Protein AF-A0AAW7YB33-F1 (afdb_monomer)

Secondary structure (DSSP, 8-state):
--------GGGEEEP-TTTS--SS-TT-EEEEE-S-TTS-HHHHGGGEEEEEEEEEEEETTTTEEEEEEEETTTTEEEEEEGGG-BS--TT---EETTEEEEEEETTEEEEEEPTT--HHHHHHHHHHHHHHIIIIITTTSS--EEEEE-SS-EEEEEESSSEEEEETTEEE-HHHHHHHHH-

pLDDT: mean 85.24, std 10.23, range [46.09, 95.81]

Structure (mmCIF, N/CA/C/O backbone):
data_AF-A0AAW7YB33-F1
#
_entry.id   AF-A0AAW7YB33-F1
#
loop_
_atom_site.group_PDB
_atom_site.id
_atom_site.type_symbol
_atom_site.label_atom_id
_atom_site.label_alt_id
_atom_site.label_comp_id
_atom_site.label_asym_id
_atom_site.label_entity_id
_atom_site.label_seq_id
_atom_site.pdbx_PDB_ins_code
_atom_site.Cartn_x
_atom_site.Cartn_y
_atom_site.Cartn_z
_atom_site.occupancy
_at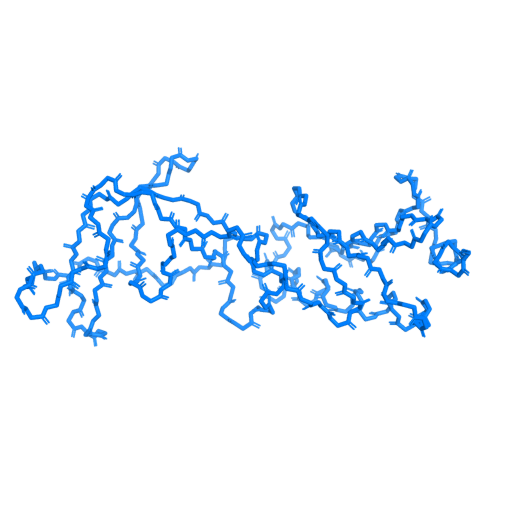om_site.B_iso_or_equiv
_atom_site.auth_seq_id
_atom_site.auth_comp_id
_atom_site.auth_asym_id
_atom_site.auth_atom_id
_atom_site.pdbx_PDB_model_num
ATOM 1 N N . MET A 1 1 ? 0.987 -9.352 5.987 1.00 46.09 1 MET A N 1
ATOM 2 C CA . MET A 1 1 ? 0.603 -9.035 7.375 1.00 46.09 1 MET A CA 1
ATOM 3 C C . MET A 1 1 ? 1.847 -8.776 8.196 1.00 46.09 1 MET A C 1
ATOM 5 O O . MET A 1 1 ? 2.500 -9.718 8.657 1.00 46.09 1 MET A O 1
ATOM 9 N N . ILE A 1 2 ? 2.188 -7.499 8.322 1.00 46.41 2 ILE A N 1
ATOM 10 C CA . ILE A 1 2 ? 3.024 -7.026 9.423 1.00 46.41 2 ILE A CA 1
ATOM 11 C C . ILE A 1 2 ? 2.239 -7.342 10.696 1.00 46.41 2 ILE A C 1
ATOM 13 O O . ILE A 1 2 ? 1.017 -7.203 10.721 1.00 46.41 2 ILE A O 1
ATOM 17 N N . LYS A 1 3 ? 2.900 -7.900 11.713 1.00 48.56 3 LYS A N 1
ATOM 18 C CA . LYS A 1 3 ? 2.232 -8.197 12.982 1.00 48.56 3 LYS A CA 1
ATOM 19 C C . LYS A 1 3 ? 1.858 -6.855 13.616 1.00 48.56 3 LYS A C 1
ATOM 21 O O . LYS A 1 3 ? 2.723 -6.217 14.205 1.00 48.56 3 LYS A O 1
ATOM 26 N N . ARG A 1 4 ? 0.603 -6.424 13.454 1.00 55.75 4 ARG A N 1
ATOM 27 C CA . ARG A 1 4 ? 0.034 -5.338 14.258 1.00 55.75 4 ARG A CA 1
ATOM 28 C C . ARG A 1 4 ? 0.185 -5.712 15.736 1.00 55.75 4 ARG A C 1
ATOM 30 O O . ARG A 1 4 ? 0.073 -6.907 16.048 1.00 55.75 4 ARG A O 1
ATOM 37 N N . PRO A 1 5 ? 0.473 -4.749 16.626 1.00 53.44 5 PRO A N 1
ATOM 38 C CA . PRO A 1 5 ? 0.424 -5.016 18.053 1.00 53.44 5 PRO A CA 1
ATOM 39 C C . PRO A 1 5 ? -0.943 -5.631 18.367 1.00 53.44 5 PRO A C 1
ATOM 41 O O . PRO A 1 5 ? -1.983 -5.124 17.951 1.00 53.44 5 PRO A O 1
ATOM 44 N N . LEU A 1 6 ? -0.925 -6.797 19.010 1.00 58.28 6 LEU A N 1
ATOM 45 C CA . LEU A 1 6 ? -2.138 -7.413 19.523 1.00 58.28 6 LEU A CA 1
ATOM 46 C C . LEU A 1 6 ? -2.627 -6.505 20.646 1.00 58.28 6 LEU A C 1
ATOM 48 O O . LEU A 1 6 ? -2.041 -6.517 21.723 1.00 58.28 6 LEU A O 1
ATOM 52 N N . ILE A 1 7 ? -3.658 -5.707 20.378 1.00 65.44 7 ILE A N 1
ATOM 53 C CA . ILE A 1 7 ? -4.368 -4.983 21.431 1.00 65.44 7 ILE A CA 1
ATOM 54 C C . ILE A 1 7 ? -4.948 -6.051 22.358 1.00 65.44 7 ILE A C 1
ATOM 56 O O . ILE A 1 7 ? -5.738 -6.900 21.932 1.00 65.44 7 ILE A O 1
ATOM 60 N N . ILE A 1 8 ? -4.451 -6.082 23.594 1.00 61.22 8 ILE A N 1
ATOM 61 C CA . ILE A 1 8 ? -4.823 -7.088 24.584 1.00 61.22 8 ILE A CA 1
ATOM 62 C C . ILE A 1 8 ? -6.146 -6.625 25.205 1.00 61.22 8 ILE A C 1
ATOM 64 O O . ILE A 1 8 ? -6.170 -5.569 25.829 1.00 61.22 8 ILE A O 1
ATOM 68 N N . PRO A 1 9 ? -7.238 -7.409 25.118 1.00 61.78 9 PRO A N 1
ATOM 69 C CA . PRO A 1 9 ? -8.562 -6.974 25.577 1.00 61.78 9 PRO A CA 1
ATOM 70 C C . PRO A 1 9 ? -8.656 -6.608 27.065 1.00 61.78 9 PRO A C 1
ATOM 72 O O . PRO A 1 9 ? -9.649 -6.031 27.486 1.00 61.78 9 PRO A O 1
ATOM 75 N N . ARG A 1 10 ? -7.653 -6.973 27.877 1.00 59.00 10 ARG A N 1
ATOM 76 C CA . ARG A 1 10 ? -7.662 -6.797 29.336 1.00 59.00 10 ARG A CA 1
ATOM 77 C C . ARG A 1 10 ? -7.633 -5.333 29.785 1.00 59.00 10 ARG A C 1
ATOM 79 O O . ARG A 1 10 ? -8.073 -5.075 30.897 1.00 59.00 10 ARG A O 1
ATOM 86 N N . ASN A 1 11 ? -7.166 -4.419 28.935 1.00 71.94 11 ASN A N 1
ATOM 87 C CA . ASN A 1 11 ? -7.014 -2.999 29.275 1.00 71.94 11 ASN A CA 1
ATOM 88 C C . ASN A 1 11 ? -8.060 -2.114 28.576 1.00 71.94 11 ASN A C 1
ATOM 90 O O . ASN A 1 11 ? -7.975 -0.890 28.619 1.00 71.94 11 ASN A O 1
ATOM 94 N N . LEU A 1 12 ? -9.055 -2.739 27.934 1.00 80.00 12 LEU A N 1
ATOM 95 C CA . LEU A 1 12 ? -10.155 -2.038 27.288 1.00 80.00 12 LEU A CA 1
ATOM 96 C C . LEU A 1 12 ? -11.267 -1.776 28.300 1.00 80.00 12 LEU A C 1
ATOM 98 O O . LEU A 1 12 ? -11.842 -2.705 28.869 1.00 80.00 12 LEU A O 1
ATOM 102 N N . LEU A 1 13 ? -11.576 -0.501 28.497 1.00 83.62 13 LEU A N 1
ATOM 103 C CA . LEU A 1 13 ? -12.661 -0.037 29.348 1.00 83.62 13 LEU A CA 1
ATOM 104 C C . LEU A 1 13 ? -13.865 0.384 28.492 1.00 83.62 13 LEU A C 1
ATOM 106 O O . LEU A 1 13 ? -13.693 0.773 27.330 1.00 83.62 13 LEU A O 1
ATOM 110 N N . PRO A 1 14 ? -15.089 0.348 29.053 1.00 83.56 14 PRO A N 1
ATOM 111 C CA . PRO A 1 14 ? -16.235 1.001 28.436 1.00 83.56 14 PRO A CA 1
ATOM 112 C C . PRO A 1 14 ? -15.913 2.466 28.128 1.00 83.56 14 PRO A C 1
ATOM 114 O O . PRO A 1 14 ? -15.340 3.172 28.960 1.00 83.56 14 PRO A O 1
ATOM 117 N N . LEU A 1 15 ? -16.280 2.926 26.933 1.00 85.31 15 LEU A N 1
ATOM 118 C CA . LEU A 1 15 ? -16.030 4.301 26.519 1.00 85.31 15 LEU A CA 1
ATOM 119 C C . LEU A 1 15 ? -16.886 5.278 27.340 1.00 85.31 15 LEU A C 1
ATOM 121 O O . LEU A 1 15 ? -18.114 5.189 27.342 1.00 85.31 15 LEU A O 1
ATOM 125 N N . ASN A 1 16 ? -16.246 6.253 27.986 1.00 85.31 16 ASN A N 1
ATOM 126 C CA . ASN A 1 16 ? -16.943 7.417 28.525 1.00 85.31 16 ASN A CA 1
ATOM 127 C C . ASN A 1 16 ? -17.135 8.448 27.403 1.00 85.31 16 ASN A C 1
ATOM 129 O O . ASN A 1 16 ? -16.219 9.209 27.090 1.00 85.31 16 ASN A O 1
ATOM 133 N N . VAL A 1 17 ? -18.326 8.450 26.805 1.00 82.31 17 VAL A N 1
ATOM 134 C CA . VAL A 1 17 ? -18.659 9.261 25.622 1.00 82.31 17 VAL A CA 1
ATOM 135 C C . VAL A 1 17 ? -18.575 10.767 25.897 1.00 82.31 17 VAL A C 1
ATOM 137 O O . VAL A 1 17 ? -18.195 11.519 25.004 1.00 82.31 17 VAL A O 1
ATOM 140 N N . ASP A 1 18 ? -18.861 11.205 27.126 1.00 84.00 18 ASP A N 1
ATOM 141 C CA . ASP A 1 18 ? -18.802 12.625 27.500 1.00 84.00 18 ASP A CA 1
ATOM 142 C C . ASP A 1 18 ? -17.359 13.144 27.561 1.00 84.00 18 ASP A C 1
ATOM 144 O O . ASP A 1 18 ? -17.101 14.325 27.340 1.00 84.00 18 ASP A O 1
ATOM 148 N N . THR A 1 19 ? -16.407 12.256 27.864 1.00 84.19 19 THR A N 1
ATOM 149 C CA . THR A 1 19 ? -14.981 12.603 27.987 1.00 84.19 19 THR A CA 1
ATOM 150 C C . THR A 1 19 ? -14.216 12.355 26.688 1.00 84.19 19 THR A C 1
ATOM 152 O O . THR A 1 19 ? -13.342 13.140 26.324 1.00 84.19 19 THR A O 1
ATOM 155 N N . TYR A 1 20 ? -14.550 11.274 25.980 1.00 85.50 20 TYR A N 1
ATOM 156 C CA . TYR A 1 20 ? -13.878 10.827 24.762 1.00 85.50 20 TYR A CA 1
ATOM 157 C C . TYR A 1 20 ? -14.925 10.513 23.684 1.00 85.50 20 TYR A C 1
ATOM 159 O O . TYR A 1 20 ? -15.252 9.344 23.459 1.00 85.50 20 TYR A O 1
ATOM 167 N N . PRO A 1 21 ? -15.501 11.544 23.040 1.00 87.81 21 PRO A N 1
ATOM 168 C CA . PRO A 1 21 ? -16.522 11.337 22.025 1.00 87.81 21 PRO A CA 1
ATOM 169 C C . PRO A 1 21 ? -15.914 10.610 20.814 1.00 87.81 21 PRO A C 1
ATOM 171 O O . PRO A 1 21 ? -14.926 11.090 20.254 1.00 87.81 21 PRO A O 1
ATOM 174 N N . PRO A 1 22 ? -16.486 9.471 20.385 1.00 90.19 22 PRO A N 1
ATOM 175 C CA . PRO A 1 22 ? -15.936 8.701 19.282 1.00 90.19 22 PRO A CA 1
ATOM 176 C C . PRO A 1 22 ? -16.185 9.411 17.950 1.00 90.19 22 PRO A C 1
ATOM 178 O O . PRO A 1 22 ? -17.291 9.874 17.663 1.00 90.19 22 PRO A O 1
ATOM 181 N N . LYS A 1 23 ? -15.163 9.447 17.096 1.00 93.50 23 LYS A N 1
ATOM 182 C CA . LYS A 1 23 ? -15.240 9.984 15.733 1.00 93.50 23 LYS A CA 1
ATOM 183 C C . LYS A 1 23 ? -16.178 9.194 14.815 1.00 93.50 23 LYS A C 1
ATOM 185 O O . LYS A 1 23 ? -16.747 9.774 13.890 1.00 93.50 23 LYS A O 1
ATOM 190 N N . PHE A 1 24 ? -16.332 7.887 15.028 1.00 92.44 24 PHE A N 1
ATOM 191 C CA . PHE A 1 24 ? -17.126 7.010 14.164 1.00 92.44 24 PHE A CA 1
ATOM 192 C C . PHE A 1 24 ? -18.214 6.276 14.952 1.00 92.44 24 PHE A C 1
ATOM 194 O O . PHE A 1 24 ? -18.002 5.825 16.073 1.00 92.44 24 PHE A O 1
ATOM 201 N N . ALA A 1 25 ? -19.390 6.117 14.345 1.00 91.62 25 ALA A N 1
ATOM 202 C CA . ALA A 1 25 ? -20.506 5.403 14.956 1.00 91.62 25 ALA A CA 1
ATOM 203 C C . ALA A 1 25 ? -20.477 3.902 14.627 1.00 91.62 25 ALA A C 1
ATOM 205 O O . ALA A 1 25 ? -19.894 3.473 13.626 1.00 91.62 25 ALA A O 1
ATOM 206 N N . ASN A 1 26 ? -21.198 3.099 15.413 1.00 91.88 26 ASN A N 1
ATOM 207 C CA . ASN A 1 26 ? -21.405 1.684 15.110 1.00 91.88 26 ASN A CA 1
ATOM 208 C C . ASN A 1 26 ? -22.011 1.487 13.712 1.00 91.88 26 ASN A C 1
ATOM 210 O O . ASN A 1 26 ? -22.847 2.263 13.254 1.00 91.88 26 ASN A O 1
ATOM 214 N N . ASN A 1 27 ? -21.582 0.421 13.039 1.00 93.38 27 ASN A N 1
ATOM 215 C CA . ASN A 1 27 ? -21.890 0.086 11.647 1.00 93.38 27 ASN A CA 1
ATOM 216 C C . ASN A 1 27 ? -21.409 1.103 10.596 1.00 93.38 27 ASN A C 1
ATOM 218 O O . ASN A 1 27 ? -21.790 0.995 9.431 1.00 93.38 27 ASN A O 1
ATOM 222 N N . THR A 1 28 ? -20.544 2.050 10.967 1.00 93.81 28 THR A N 1
ATOM 223 C CA . THR A 1 28 ? -19.880 2.933 10.000 1.00 93.81 28 THR A CA 1
ATOM 224 C C . THR A 1 28 ? -18.770 2.175 9.270 1.00 93.81 28 THR A C 1
ATOM 226 O O . THR A 1 28 ? -18.036 1.387 9.875 1.00 93.81 28 THR A O 1
ATOM 229 N N . ASN A 1 29 ? -18.647 2.419 7.964 1.00 93.50 29 ASN A N 1
ATOM 230 C CA . ASN A 1 29 ? -17.532 1.924 7.163 1.00 93.50 29 ASN A CA 1
ATOM 231 C C . ASN A 1 29 ? -16.322 2.829 7.379 1.00 93.50 29 ASN A C 1
ATOM 233 O O . ASN A 1 29 ? -16.412 4.041 7.189 1.00 93.50 29 ASN A O 1
ATOM 237 N N . VAL A 1 30 ? -15.198 2.229 7.747 1.00 93.25 30 VAL A N 1
ATOM 238 C CA . VAL A 1 30 ? -13.934 2.929 7.984 1.00 93.25 30 VAL A CA 1
ATOM 239 C C . VAL A 1 30 ? -12.800 2.226 7.255 1.00 93.25 30 VAL A C 1
ATOM 241 O O . VAL A 1 30 ? -12.891 1.039 6.918 1.00 93.25 30 VAL A O 1
ATOM 244 N N . TYR A 1 31 ? -11.718 2.960 7.031 1.00 91.19 31 TYR A N 1
ATOM 245 C CA . TYR A 1 31 ? -10.522 2.465 6.368 1.00 91.19 31 TYR A CA 1
ATOM 246 C C . TYR A 1 31 ? -9.282 2.721 7.217 1.00 91.19 31 TYR A C 1
ATOM 248 O O . TYR A 1 31 ? -9.234 3.671 7.996 1.00 91.19 31 TYR A O 1
ATOM 256 N N . PHE A 1 32 ? -8.271 1.876 7.037 1.00 88.69 32 PHE A N 1
ATOM 257 C CA . PHE A 1 32 ? -6.940 2.040 7.617 1.00 88.69 32 PHE A CA 1
ATOM 258 C C . PHE A 1 32 ? -5.880 1.396 6.717 1.00 88.69 32 PHE A C 1
ATOM 260 O O . PHE A 1 32 ? -6.206 0.585 5.847 1.00 88.69 32 PHE 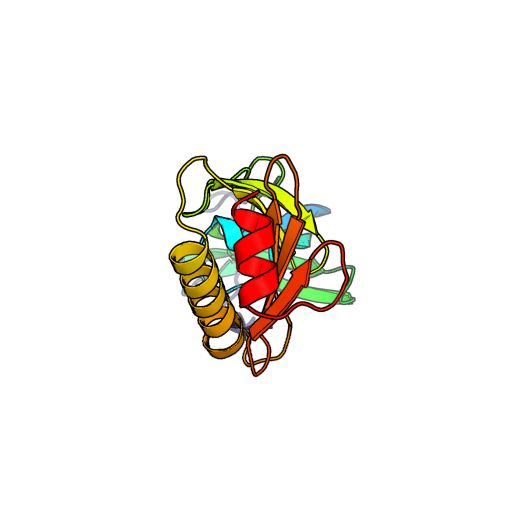A O 1
ATOM 267 N N . TYR A 1 33 ? -4.603 1.702 6.950 1.00 86.94 33 TYR A N 1
ATOM 268 C CA . TYR A 1 33 ? -3.489 1.114 6.200 1.00 86.94 33 TYR A CA 1
ATOM 269 C C . TYR A 1 33 ? -2.842 -0.050 6.966 1.00 86.94 33 TYR A C 1
ATOM 271 O O . TYR A 1 33 ? -2.221 0.142 8.010 1.00 86.94 33 TYR A O 1
ATOM 279 N N . ASP A 1 34 ? -2.952 -1.284 6.465 1.00 83.62 34 ASP A N 1
ATOM 280 C CA . ASP A 1 34 ? -2.303 -2.472 7.050 1.00 83.62 34 ASP A CA 1
ATOM 281 C C . ASP A 1 34 ? -0.831 -2.611 6.618 1.00 83.62 34 ASP A C 1
ATOM 283 O O . ASP A 1 34 ? -0.412 -3.611 6.026 1.00 83.62 34 ASP A O 1
ATOM 287 N N . CYS A 1 35 ? -0.033 -1.580 6.900 1.00 80.38 35 CYS A N 1
ATOM 288 C CA . CYS A 1 35 ? 1.395 -1.527 6.597 1.00 80.38 35 CYS A CA 1
ATOM 289 C C . CYS A 1 35 ? 2.223 -1.006 7.782 1.00 80.38 35 CYS A C 1
ATOM 291 O O . CYS A 1 35 ? 1.706 -0.724 8.860 1.00 80.38 35 CYS A O 1
ATOM 293 N N . HIS A 1 36 ? 3.542 -0.910 7.598 1.00 80.38 36 HIS A N 1
ATOM 294 C CA . HIS A 1 36 ? 4.419 -0.294 8.589 1.00 80.38 36 HIS A CA 1
ATOM 295 C C . HIS A 1 36 ? 4.173 1.222 8.617 1.00 80.38 36 HIS A C 1
ATOM 297 O O . HIS A 1 36 ? 4.010 1.828 7.565 1.00 80.38 36 HIS A O 1
ATOM 303 N N . GLN A 1 37 ? 4.217 1.862 9.788 1.00 76.50 37 GLN A N 1
ATOM 304 C CA . GLN A 1 37 ? 3.995 3.315 9.904 1.00 76.50 37 GLN A CA 1
ATOM 305 C C . GLN A 1 37 ? 5.011 4.163 9.116 1.00 76.50 37 GLN A C 1
ATOM 307 O O . GLN A 1 37 ? 4.679 5.221 8.602 1.00 76.50 37 GLN A O 1
ATOM 312 N N . ALA A 1 38 ? 6.250 3.677 8.989 1.00 79.56 38 ALA A N 1
ATOM 313 C CA . ALA A 1 38 ? 7.308 4.342 8.220 1.00 79.56 38 ALA A CA 1
ATOM 314 C C . ALA A 1 38 ? 7.222 4.093 6.700 1.00 79.56 38 ALA A C 1
ATOM 316 O O . ALA A 1 38 ? 8.093 4.540 5.959 1.00 79.56 38 ALA A O 1
ATOM 317 N N . GLN A 1 39 ? 6.219 3.340 6.235 1.00 81.75 39 GLN A N 1
ATOM 318 C CA . GLN A 1 39 ? 5.984 3.125 4.810 1.00 81.75 39 GLN A CA 1
ATOM 319 C C . GLN A 1 39 ? 5.657 4.478 4.151 1.00 81.75 39 GLN A C 1
ATOM 321 O O . GLN A 1 39 ? 4.836 5.212 4.702 1.00 81.75 39 GLN A O 1
ATOM 326 N N . PRO A 1 40 ? 6.239 4.830 2.991 1.00 82.50 40 PRO A N 1
ATOM 327 C CA . PRO A 1 40 ? 5.912 6.082 2.312 1.00 82.50 40 PRO A CA 1
ATOM 328 C C . PRO A 1 40 ? 4.416 6.185 2.000 1.00 82.50 40 PRO A C 1
ATOM 330 O O . PRO A 1 40 ? 3.826 5.205 1.546 1.00 82.50 40 PRO A O 1
ATOM 333 N N . ALA A 1 41 ? 3.816 7.364 2.196 1.00 82.75 41 ALA A N 1
ATOM 334 C CA . ALA A 1 41 ? 2.374 7.588 2.031 1.00 82.75 41 ALA A CA 1
ATOM 335 C C . ALA A 1 41 ? 1.844 7.113 0.666 1.00 82.75 41 ALA A C 1
ATOM 337 O O . ALA A 1 41 ? 0.855 6.381 0.605 1.00 82.75 41 ALA A O 1
ATOM 338 N N . TRP A 1 42 ? 2.572 7.418 -0.415 1.00 85.12 42 TRP A N 1
ATOM 339 C CA . TRP A 1 42 ? 2.229 6.982 -1.770 1.00 85.12 42 TRP A CA 1
ATOM 340 C C . TRP A 1 42 ? 2.168 5.459 -1.918 1.00 85.12 42 TRP A C 1
ATOM 342 O O . TRP A 1 42 ? 1.518 4.983 -2.834 1.00 85.12 42 TRP A O 1
ATOM 352 N N . LEU A 1 43 ? 2.797 4.678 -1.039 1.00 84.38 43 LEU A N 1
ATOM 353 C CA . LEU A 1 43 ? 2.752 3.219 -1.072 1.00 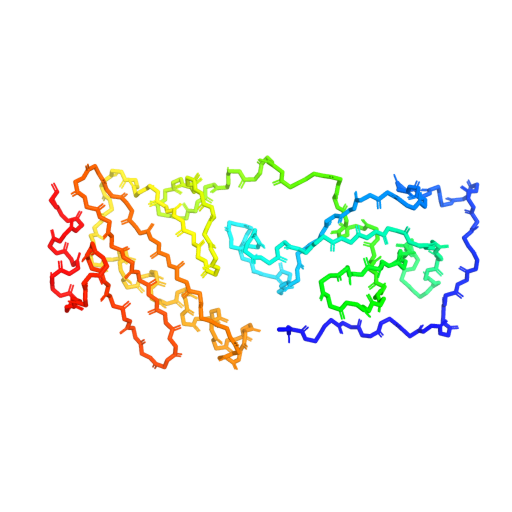84.38 43 LEU A CA 1
ATOM 354 C C . LEU A 1 43 ? 1.733 2.624 -0.087 1.00 84.38 43 LEU A C 1
ATOM 356 O O . LEU A 1 43 ? 1.209 1.533 -0.327 1.00 84.38 43 LEU A O 1
ATOM 360 N N . GLN A 1 44 ? 1.404 3.349 0.988 1.00 84.12 44 GLN A N 1
ATOM 361 C CA . GLN A 1 44 ? 0.418 2.926 1.994 1.00 84.12 44 GLN A CA 1
ATOM 362 C C . GLN A 1 44 ? -0.952 2.618 1.378 1.00 84.12 44 GLN A C 1
ATOM 364 O O . GLN A 1 44 ? -1.616 1.677 1.807 1.00 84.12 44 GLN A O 1
ATOM 369 N N . GLN A 1 45 ? -1.334 3.324 0.310 1.00 82.25 45 GLN A N 1
ATOM 370 C CA . GLN A 1 45 ? -2.600 3.111 -0.403 1.00 82.25 45 GLN A CA 1
ATOM 371 C C . GLN A 1 45 ? -2.807 1.684 -0.955 1.00 82.25 45 GLN A C 1
ATOM 373 O O . GLN A 1 45 ? -3.946 1.263 -1.147 1.00 82.25 45 GLN A O 1
ATOM 378 N N . LEU A 1 46 ? -1.745 0.889 -1.165 1.00 83.56 46 LEU A N 1
ATOM 379 C CA . LEU A 1 46 ? -1.869 -0.538 -1.536 1.00 83.56 46 LEU A CA 1
ATOM 380 C C . LEU A 1 46 ? -2.300 -1.451 -0.387 1.00 83.56 46 LEU A C 1
ATOM 382 O O . LEU A 1 46 ? -2.609 -2.636 -0.587 1.00 83.56 46 LEU A O 1
ATOM 386 N N . PHE A 1 47 ? -2.250 -0.915 0.823 1.00 83.31 47 PHE A N 1
ATOM 387 C CA . PHE A 1 47 ? -2.536 -1.601 2.070 1.00 83.31 47 PHE A CA 1
ATOM 388 C C . PHE A 1 47 ? -3.815 -1.087 2.714 1.00 83.31 47 PHE A C 1
ATOM 390 O O . PHE A 1 47 ? -4.068 -1.394 3.874 1.00 83.31 47 PHE A O 1
ATOM 397 N N . THR A 1 48 ? -4.630 -0.338 1.971 1.00 86.69 48 THR A N 1
ATOM 398 C CA . THR A 1 48 ? -5.946 0.090 2.427 1.00 86.69 48 THR A CA 1
ATOM 399 C C . THR A 1 48 ? -6.818 -1.128 2.710 1.00 86.69 48 THR A C 1
ATOM 401 O O . THR A 1 48 ? -7.137 -1.922 1.820 1.00 86.69 48 THR A O 1
ATOM 404 N N . VAL A 1 49 ? -7.218 -1.263 3.965 1.00 88.31 49 VAL A N 1
ATOM 405 C CA . VAL A 1 49 ? -8.169 -2.261 4.438 1.00 88.31 49 VAL A CA 1
ATOM 406 C C . VAL A 1 49 ? -9.439 -1.537 4.842 1.00 88.31 49 VAL A C 1
ATOM 408 O O . VAL A 1 49 ? -9.393 -0.505 5.504 1.00 88.31 49 VAL A O 1
ATOM 411 N N . TRP A 1 50 ? -10.574 -2.096 4.434 1.00 90.88 50 TRP A N 1
ATOM 412 C CA . TRP A 1 50 ? -11.883 -1.622 4.862 1.00 90.88 50 TRP A CA 1
ATOM 413 C C . TRP A 1 50 ? -12.408 -2.478 6.017 1.00 90.88 50 TRP A C 1
ATOM 415 O O . TRP A 1 50 ? -12.154 -3.687 6.081 1.00 90.88 50 TRP A O 1
ATOM 425 N N . GLY A 1 51 ? -13.153 -1.860 6.922 1.00 92.75 51 GLY A N 1
ATOM 426 C CA . GLY A 1 51 ? -13.790 -2.533 8.043 1.00 92.75 51 GLY A CA 1
ATOM 427 C C . GLY A 1 51 ? -15.100 -1.863 8.431 1.00 92.75 51 GLY A C 1
ATOM 428 O O . GLY A 1 51 ? -15.379 -0.729 8.046 1.00 92.75 51 GLY A O 1
ATOM 429 N N . ILE A 1 52 ? -15.903 -2.588 9.203 1.00 95.38 52 ILE A N 1
ATOM 430 C CA . ILE A 1 52 ? -17.174 -2.108 9.748 1.00 95.38 52 ILE A CA 1
ATOM 431 C C . ILE A 1 52 ? -17.009 -1.974 11.256 1.00 95.38 52 ILE A C 1
ATOM 433 O O . ILE A 1 52 ? -16.660 -2.958 11.917 1.00 95.38 52 ILE A O 1
ATOM 437 N N . VAL A 1 53 ? -17.279 -0.788 11.800 1.00 94.94 53 VAL A N 1
ATOM 438 C CA . VAL A 1 53 ? -17.266 -0.563 13.251 1.00 94.94 53 VAL A CA 1
ATOM 439 C C . VAL A 1 53 ? -18.335 -1.432 13.911 1.00 94.94 53 VAL A C 1
ATOM 441 O O . VAL A 1 53 ? -19.511 -1.362 13.550 1.00 94.94 53 VAL A O 1
ATOM 444 N N . ARG A 1 54 ? -17.937 -2.269 14.868 1.00 94.50 54 ARG A N 1
ATOM 445 C CA . ARG A 1 54 ? -18.849 -3.107 15.661 1.00 94.50 54 ARG A CA 1
ATOM 446 C C . ARG A 1 54 ? -19.021 -2.605 17.078 1.00 94.50 54 ARG A C 1
ATOM 448 O O . ARG A 1 54 ? -20.126 -2.695 17.599 1.00 94.50 54 ARG A O 1
ATOM 455 N N . ASP A 1 55 ? -17.940 -2.110 17.658 1.00 91.88 55 ASP A N 1
ATOM 456 C CA . ASP A 1 55 ? -17.913 -1.639 19.030 1.00 91.88 55 ASP A CA 1
ATOM 457 C C . ASP A 1 55 ? -16.814 -0.591 19.208 1.00 91.88 55 ASP A C 1
ATOM 459 O O . ASP A 1 55 ? -15.873 -0.528 18.403 1.00 91.88 55 ASP A O 1
ATOM 463 N N . VAL A 1 56 ? -16.927 0.208 20.266 1.00 92.62 56 VAL A N 1
ATOM 464 C CA . VAL A 1 56 ? -15.967 1.257 20.612 1.00 92.62 56 VAL A CA 1
ATOM 465 C C . VAL A 1 56 ? -15.629 1.167 22.093 1.00 92.62 56 VAL A C 1
ATOM 467 O O . VAL A 1 56 ? -16.509 1.109 22.949 1.00 92.62 56 VAL A O 1
ATOM 470 N N . ALA A 1 57 ? -14.338 1.170 22.393 1.00 92.19 57 ALA A N 1
ATOM 471 C CA . ALA A 1 57 ? -13.807 1.088 23.745 1.00 92.19 57 ALA A CA 1
ATOM 472 C C . ALA A 1 57 ? -12.722 2.148 23.956 1.00 92.19 57 ALA A C 1
ATOM 474 O O . ALA A 1 57 ? -12.290 2.823 23.018 1.00 92.19 57 ALA A O 1
ATOM 475 N N . PHE A 1 58 ? -12.270 2.283 25.196 1.00 89.94 58 PHE A N 1
ATOM 476 C CA . PHE A 1 58 ? -11.136 3.127 25.548 1.00 89.94 58 PHE A CA 1
ATOM 477 C C . PHE A 1 58 ? -9.971 2.260 26.023 1.00 89.94 58 PHE A C 1
ATOM 479 O O . PHE A 1 58 ? -10.156 1.395 26.878 1.00 89.94 58 PHE A O 1
ATOM 486 N N . ASP A 1 59 ? -8.786 2.480 25.460 1.00 89.25 59 ASP A N 1
ATOM 487 C CA . ASP A 1 59 ? -7.543 1.874 25.932 1.00 89.25 59 ASP A CA 1
ATOM 488 C C . ASP A 1 59 ? -6.929 2.777 27.007 1.00 89.25 59 ASP A C 1
ATOM 490 O O . ASP A 1 59 ? -6.507 3.902 26.719 1.00 89.25 59 ASP A O 1
ATOM 494 N N . ASP A 1 60 ? -6.903 2.301 28.254 1.00 85.69 60 ASP A N 1
ATOM 495 C CA . ASP A 1 60 ? -6.436 3.107 29.384 1.00 85.69 60 ASP A CA 1
ATOM 496 C C . ASP A 1 60 ? -4.913 3.312 29.406 1.00 85.69 60 ASP A C 1
ATOM 498 O O . ASP A 1 60 ? -4.446 4.336 29.912 1.00 85.69 60 ASP A O 1
ATOM 502 N N . ASP A 1 61 ? -4.143 2.390 28.818 1.00 86.44 61 ASP A N 1
ATOM 503 C CA . ASP A 1 61 ? -2.680 2.479 28.773 1.00 86.44 61 ASP A CA 1
ATOM 504 C C . ASP A 1 61 ? -2.242 3.546 27.773 1.00 86.44 61 ASP A C 1
ATOM 506 O O . ASP A 1 61 ? -1.380 4.381 28.056 1.00 86.44 61 ASP A O 1
ATOM 510 N N . MET A 1 62 ? -2.854 3.518 26.588 1.00 85.94 62 MET A N 1
ATOM 511 C CA . MET A 1 62 ? -2.546 4.448 25.500 1.00 85.94 62 MET A CA 1
ATOM 512 C C . MET A 1 62 ? -3.354 5.746 25.593 1.00 85.94 62 MET A C 1
ATOM 514 O O . MET A 1 62 ? -3.078 6.683 24.844 1.00 85.94 62 MET A O 1
ATOM 518 N N . LYS A 1 63 ? -4.326 5.808 26.516 1.00 88.62 63 LYS A N 1
ATOM 519 C CA . LYS A 1 63 ? -5.285 6.909 26.682 1.00 88.62 63 LYS A CA 1
ATOM 520 C C . LYS A 1 63 ? -5.949 7.288 25.355 1.00 88.62 63 LYS A C 1
ATOM 522 O O . LYS A 1 63 ? -6.030 8.464 25.003 1.00 88.62 63 LYS A O 1
ATOM 527 N N . GLU A 1 64 ? -6.399 6.285 24.606 1.00 89.62 64 GLU A N 1
ATOM 528 C CA . GLU A 1 64 ? -6.875 6.450 23.231 1.00 89.62 64 GLU A CA 1
ATOM 529 C C . GLU A 1 64 ? -8.150 5.639 22.961 1.00 89.62 64 GLU A C 1
ATOM 531 O O . GLU A 1 64 ? -8.344 4.541 23.485 1.00 89.62 64 GLU A O 1
ATOM 536 N N . VAL A 1 65 ? -9.032 6.180 22.114 1.00 91.94 65 VAL A N 1
ATOM 537 C CA . VAL A 1 65 ? -10.233 5.477 21.650 1.00 91.94 65 VAL A CA 1
ATOM 538 C C . VAL A 1 65 ? -9.828 4.356 20.693 1.00 91.94 65 VAL A C 1
ATOM 540 O O . VAL A 1 65 ? -9.070 4.565 19.740 1.00 91.94 65 VAL A O 1
ATOM 543 N N . VAL A 1 66 ? -10.364 3.160 20.924 1.00 92.69 66 VAL A N 1
ATOM 544 C CA . VAL A 1 66 ? -10.134 1.988 20.085 1.00 92.69 66 VAL A CA 1
ATOM 545 C C . VAL A 1 66 ? -11.448 1.471 19.517 1.00 92.69 66 VAL A C 1
ATOM 547 O O . VAL A 1 66 ? -12.468 1.386 20.200 1.00 92.69 66 VAL A O 1
ATOM 550 N N . TYR A 1 67 ? -11.409 1.065 18.257 1.00 92.88 67 TYR A N 1
ATOM 551 C CA . TYR A 1 67 ? -12.557 0.528 17.545 1.00 92.88 67 TYR A CA 1
ATOM 552 C C . TYR A 1 67 ? -12.382 -0.961 17.318 1.00 92.88 67 TYR A C 1
ATOM 554 O O . TYR A 1 67 ? -11.359 -1.398 16.783 1.00 92.88 67 TYR A O 1
ATOM 562 N N . GLN A 1 68 ? -13.405 -1.742 17.655 1.00 93.62 68 GLN A N 1
ATOM 563 C CA . GLN A 1 68 ? -13.514 -3.111 17.176 1.00 93.62 68 GLN A CA 1
ATOM 564 C C . GLN A 1 68 ? -14.059 -3.086 15.746 1.00 93.62 68 GLN A C 1
ATOM 566 O O . GLN A 1 68 ? -15.214 -2.731 15.506 1.00 93.62 68 GLN A O 1
ATOM 571 N N . LEU A 1 69 ? -13.234 -3.492 14.786 1.00 93.94 69 LEU A N 1
ATOM 572 C CA . LEU A 1 69 ? -13.593 -3.550 13.375 1.00 93.94 69 LEU A CA 1
ATOM 573 C C . LEU A 1 69 ? -13.821 -4.986 12.937 1.00 93.94 69 LEU A C 1
ATOM 575 O O . LEU A 1 69 ? -12.939 -5.832 13.087 1.00 93.94 69 LEU A O 1
ATOM 579 N N . TYR A 1 70 ? -14.966 -5.247 12.317 1.00 93.94 70 TYR A N 1
ATOM 580 C CA . TYR A 1 70 ? -15.175 -6.467 11.549 1.00 93.94 70 TYR A CA 1
ATOM 581 C C . TYR A 1 70 ? -14.614 -6.285 10.141 1.00 93.94 70 TYR A C 1
ATOM 583 O O . TYR A 1 70 ? -15.009 -5.355 9.439 1.00 93.94 70 TYR A O 1
ATOM 591 N N . LEU A 1 71 ? -13.725 -7.187 9.722 1.00 92.88 71 LEU A N 1
ATOM 592 C CA . LEU A 1 71 ? -13.153 -7.223 8.379 1.00 92.88 71 LEU A CA 1
ATOM 593 C C . LEU A 1 71 ? -13.911 -8.258 7.528 1.00 92.88 71 LEU A C 1
ATOM 595 O O . LEU A 1 71 ? -13.716 -9.464 7.723 1.00 92.88 71 LEU A O 1
ATOM 599 N N . PRO A 1 72 ? -14.780 -7.846 6.582 1.00 88.81 72 PRO A N 1
ATOM 600 C CA . PRO A 1 72 ? -15.645 -8.783 5.860 1.00 88.81 72 PRO A CA 1
ATOM 601 C C . PRO A 1 72 ? -14.889 -9.786 4.981 1.00 88.81 72 PRO A C 1
ATOM 603 O O . PRO A 1 72 ? -15.338 -10.921 4.825 1.00 88.81 72 PRO A O 1
ATOM 606 N N . LYS A 1 73 ? -13.741 -9.387 4.415 1.00 87.12 73 LYS A N 1
ATOM 607 C CA . LYS A 1 73 ? -12.938 -10.245 3.527 1.00 87.12 73 LYS A CA 1
ATOM 608 C C . LYS A 1 73 ? -12.260 -11.372 4.306 1.00 87.12 73 LYS A C 1
ATOM 6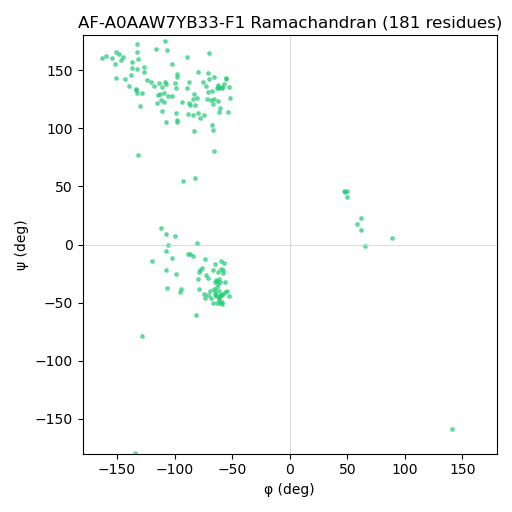10 O O . LYS A 1 73 ? -12.292 -12.522 3.883 1.00 87.12 73 LYS A O 1
ATOM 615 N N . GLU A 1 74 ? -11.693 -11.052 5.462 1.00 85.69 74 GLU A N 1
ATOM 616 C CA . GLU A 1 74 ? -10.979 -11.986 6.335 1.00 85.69 74 GLU A CA 1
ATOM 617 C C . GLU A 1 74 ? -11.902 -12.697 7.334 1.00 85.69 74 GLU A C 1
ATOM 619 O O . GLU A 1 74 ? -11.453 -13.602 8.034 1.00 85.69 74 GLU A O 1
ATOM 624 N N . ARG A 1 75 ? -13.176 -12.286 7.421 1.00 88.25 75 ARG A N 1
ATOM 625 C CA . ARG A 1 75 ? -14.189 -12.798 8.361 1.00 88.25 75 ARG A CA 1
ATOM 626 C C . ARG A 1 75 ? -13.698 -12.832 9.813 1.00 88.25 75 ARG A C 1
ATOM 628 O O . ARG A 1 75 ? -13.970 -13.779 10.547 1.00 88.25 75 ARG A O 1
ATOM 635 N N . ARG A 1 76 ? -12.981 -11.792 10.234 1.00 89.62 76 ARG A N 1
ATOM 636 C CA . ARG A 1 76 ? -12.433 -11.667 11.592 1.00 89.62 76 ARG A CA 1
ATOM 637 C C . ARG A 1 76 ? -12.632 -10.262 12.133 1.00 89.62 76 ARG A C 1
ATOM 639 O O . ARG A 1 76 ? -12.727 -9.315 11.354 1.00 89.62 76 ARG A O 1
ATOM 646 N N . SER A 1 77 ? -12.626 -10.140 13.454 1.00 89.56 77 SER A N 1
ATOM 647 C CA . SER A 1 77 ? -12.586 -8.843 14.124 1.00 89.56 77 SER A CA 1
ATOM 648 C C . SER A 1 77 ? -11.164 -8.498 14.550 1.00 89.56 77 SER A C 1
ATOM 650 O O . SER A 1 77 ? -10.386 -9.378 14.926 1.00 89.56 77 SER A O 1
ATOM 652 N N . ILE A 1 78 ? -10.823 -7.217 14.479 1.00 89.94 78 ILE A N 1
ATOM 653 C CA . ILE A 1 78 ? -9.572 -6.653 14.988 1.00 89.94 78 ILE A CA 1
ATOM 654 C C . ILE A 1 78 ? -9.875 -5.392 15.796 1.00 89.94 78 ILE A C 1
ATOM 656 O O . ILE A 1 78 ? -10.965 -4.841 15.684 1.00 89.94 78 ILE A O 1
ATOM 660 N N . TYR A 1 79 ? -8.899 -4.923 16.565 1.00 90.00 79 TYR A N 1
ATOM 661 C CA . TYR A 1 79 ? -8.953 -3.613 17.205 1.00 90.00 79 TYR A CA 1
ATOM 662 C C . TYR A 1 79 ? -7.992 -2.656 16.497 1.00 90.00 79 TYR A C 1
ATOM 664 O O . TYR A 1 79 ? -6.889 -3.064 16.118 1.00 90.00 79 TYR A O 1
ATOM 672 N N . VAL A 1 80 ? -8.424 -1.413 16.288 1.00 89.81 80 VAL A N 1
ATOM 673 C CA . VAL A 1 80 ? -7.641 -0.351 15.639 1.00 89.81 80 VAL A CA 1
ATOM 674 C C . VAL A 1 80 ? -7.876 0.967 16.372 1.00 89.81 80 VAL A C 1
ATOM 676 O O . VAL A 1 80 ? -9.014 1.278 16.721 1.00 89.81 80 VAL A O 1
ATOM 679 N N . TYR A 1 81 ? -6.811 1.730 16.611 1.00 91.00 81 TYR A N 1
ATOM 680 C CA . TYR A 1 81 ? -6.898 3.037 17.264 1.00 91.00 81 TYR A CA 1
ATOM 681 C C . TYR A 1 81 ? -7.551 4.086 16.364 1.00 91.00 81 TYR A C 1
ATOM 683 O O . TYR A 1 81 ? -7.369 4.068 15.146 1.00 91.00 81 TYR A O 1
ATOM 691 N N . GLU A 1 82 ? -8.269 5.034 16.967 1.00 91.12 82 GLU A N 1
ATOM 692 C CA . GLU A 1 82 ? -9.002 6.080 16.248 1.00 91.12 82 GLU A CA 1
ATOM 693 C C . GLU A 1 82 ? -8.124 6.887 15.286 1.00 91.12 82 GLU A C 1
ATOM 695 O O . GLU A 1 82 ? -8.546 7.169 14.162 1.00 91.12 82 GLU A O 1
ATOM 700 N N . LYS A 1 83 ? -6.886 7.212 15.680 1.00 89.31 83 LYS A N 1
ATOM 701 C CA . LYS A 1 83 ? -5.955 7.986 14.842 1.00 89.31 83 LYS A CA 1
ATOM 702 C C . LYS A 1 83 ? -5.567 7.297 13.534 1.00 89.31 83 LYS A C 1
ATOM 704 O O . LYS A 1 83 ? -5.144 7.968 12.598 1.00 89.31 83 LYS A O 1
ATOM 709 N N . GLU A 1 84 ? -5.674 5.969 13.467 1.00 87.75 84 GLU A N 1
ATOM 710 C CA . GLU A 1 84 ? -5.367 5.195 12.259 1.00 87.75 84 GLU A CA 1
ATOM 711 C C . GLU A 1 84 ? -6.553 5.136 11.284 1.00 87.75 84 GLU A C 1
ATOM 713 O O . GLU A 1 84 ? -6.393 4.651 10.162 1.00 87.75 84 GLU A O 1
ATOM 718 N N . LEU A 1 85 ? -7.739 5.593 11.704 1.00 89.56 85 LEU A N 1
ATOM 719 C CA . LEU A 1 85 ? -8.981 5.435 10.959 1.00 89.56 85 LEU A CA 1
ATOM 720 C C . LEU A 1 85 ? -9.364 6.684 10.169 1.00 89.56 85 LEU A C 1
ATOM 722 O O . LEU A 1 85 ? -9.402 7.813 10.674 1.00 89.56 85 LEU A O 1
ATOM 726 N N . VAL A 1 86 ? -9.752 6.450 8.918 1.00 86.50 86 VAL A N 1
ATOM 727 C CA . VAL A 1 86 ? -10.281 7.468 8.007 1.00 86.50 86 VAL A CA 1
ATOM 728 C C . VAL A 1 86 ? -11.633 7.039 7.433 1.00 86.50 86 VAL A C 1
ATOM 730 O O . VAL A 1 86 ? -11.908 5.850 7.263 1.00 86.50 86 VAL A O 1
ATOM 733 N N . SER A 1 87 ? -12.495 8.020 7.154 1.00 78.81 87 SER A N 1
ATOM 734 C CA . SER A 1 87 ? -13.832 7.815 6.571 1.00 78.81 87 SER A CA 1
ATOM 735 C C . SER A 1 87 ? -13.798 7.592 5.061 1.00 78.81 87 SER A C 1
ATOM 737 O O . SER A 1 87 ? -14.667 6.910 4.525 1.00 78.81 87 SER A O 1
ATOM 739 N N . ASP A 1 88 ? -12.808 8.166 4.378 1.00 78.62 88 ASP A N 1
ATOM 740 C CA . ASP A 1 88 ? -12.614 8.019 2.941 1.00 78.62 88 ASP A CA 1
ATOM 741 C C . ASP A 1 88 ? -11.112 7.960 2.617 1.00 78.62 88 ASP A C 1
ATOM 743 O O . ASP A 1 88 ? -10.304 8.642 3.246 1.00 78.62 88 ASP A O 1
ATOM 747 N N . CYS A 1 89 ? -10.746 7.124 1.646 1.00 70.44 89 CYS A N 1
ATOM 748 C CA . CYS A 1 89 ? -9.388 7.011 1.105 1.00 70.44 89 CYS A CA 1
ATOM 749 C C . CYS A 1 89 ? -9.257 7.642 -0.290 1.00 70.44 89 CYS A C 1
ATOM 751 O O . CYS A 1 89 ? -8.176 7.575 -0.876 1.00 70.44 89 CYS A O 1
ATOM 753 N N . ARG A 1 90 ? -10.345 8.193 -0.850 1.00 61.69 90 ARG A N 1
ATOM 754 C CA . ARG A 1 90 ? -10.428 8.628 -2.255 1.00 61.69 90 ARG A CA 1
ATOM 755 C C . ARG A 1 90 ? -9.505 9.790 -2.636 1.00 61.69 90 ARG A C 1
ATOM 757 O O . ARG A 1 90 ? -9.220 9.915 -3.820 1.00 61.69 90 ARG A O 1
ATOM 764 N N . ASP A 1 91 ? -8.969 10.545 -1.679 1.00 52.97 91 ASP A N 1
ATOM 765 C CA . ASP A 1 91 ? -8.224 11.783 -1.970 1.00 52.97 91 ASP A CA 1
ATOM 766 C C . ASP A 1 91 ?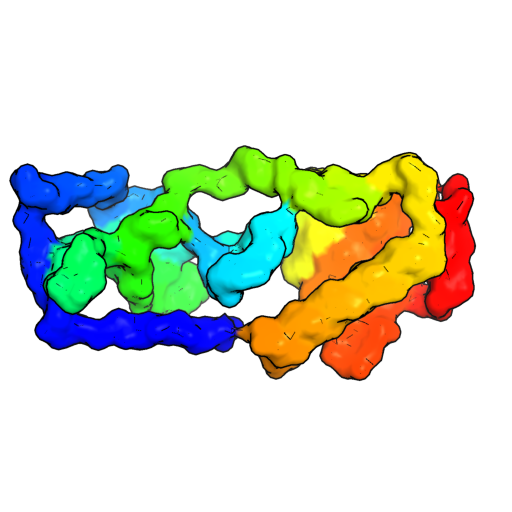 -6.692 11.660 -1.968 1.00 52.97 91 ASP A C 1
ATOM 768 O O . ASP A 1 91 ? -5.989 12.655 -2.122 1.00 52.97 91 ASP A O 1
ATOM 772 N N . ASN A 1 92 ? -6.127 10.457 -1.863 1.00 55.78 92 ASN A N 1
ATOM 773 C CA . ASN A 1 92 ? -4.670 10.307 -1.807 1.00 55.78 92 ASN A CA 1
ATOM 774 C C . ASN A 1 92 ? -4.029 10.086 -3.187 1.00 55.78 92 ASN A C 1
ATOM 776 O O . ASN A 1 92 ? -3.249 9.146 -3.358 1.00 55.78 92 ASN A O 1
ATOM 780 N N . GLN A 1 93 ? -4.277 10.982 -4.152 1.00 60.00 93 GLN A N 1
ATOM 781 C CA . GLN A 1 93 ? -3.335 11.177 -5.267 1.00 60.00 93 GLN A CA 1
ATOM 782 C C . GLN A 1 93 ? -2.042 11.762 -4.694 1.00 60.00 93 GLN A C 1
ATOM 784 O O . GLN A 1 93 ? -1.819 12.966 -4.649 1.00 60.00 93 GLN A O 1
ATOM 789 N N . SER A 1 94 ? -1.221 10.876 -4.140 1.00 69.31 94 SER A N 1
ATOM 790 C CA . SER A 1 94 ? 0.063 11.238 -3.565 1.00 69.31 94 SER A CA 1
ATOM 791 C C . SER A 1 94 ? 1.093 11.303 -4.679 1.00 69.31 94 SER A C 1
ATOM 793 O O . SER A 1 94 ? 1.254 10.345 -5.437 1.00 69.31 94 SER A O 1
ATOM 795 N N . GLU A 1 95 ? 1.834 12.401 -4.741 1.00 79.69 95 GLU A N 1
ATOM 796 C CA . GLU A 1 95 ? 3.071 12.435 -5.507 1.00 79.69 95 GLU A CA 1
ATOM 797 C C . GLU A 1 95 ? 4.052 11.415 -4.917 1.00 79.69 95 GLU A C 1
ATOM 799 O O . GLU A 1 95 ? 4.206 11.276 -3.697 1.00 79.69 95 GLU A O 1
ATOM 804 N N . CYS A 1 96 ? 4.705 10.664 -5.794 1.00 86.50 96 CYS A N 1
ATOM 805 C CA . CYS A 1 96 ? 5.846 9.841 -5.433 1.00 86.50 96 CYS A C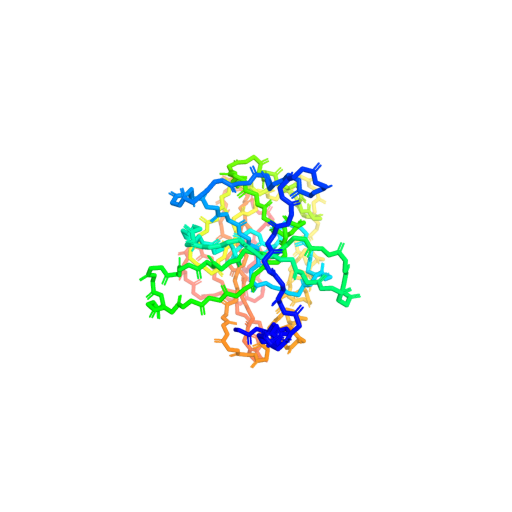A 1
ATOM 806 C C . CYS A 1 96 ? 7.126 10.501 -5.973 1.00 86.50 96 CYS A C 1
ATOM 808 O O . CYS A 1 96 ? 7.051 11.387 -6.826 1.00 86.50 96 CYS A O 1
ATOM 810 N N . PRO A 1 97 ? 8.320 10.060 -5.543 1.00 87.00 97 PRO A N 1
ATOM 811 C CA . PRO A 1 97 ? 9.584 10.663 -5.979 1.00 87.00 97 PRO A CA 1
ATOM 812 C C . PRO A 1 97 ? 9.811 10.671 -7.500 1.00 87.00 97 PRO A C 1
ATOM 814 O O . PRO A 1 97 ? 10.692 11.375 -7.985 1.00 87.00 97 PRO A O 1
ATOM 817 N N . TRP A 1 98 ? 9.048 9.872 -8.251 1.00 90.00 98 TRP A N 1
ATOM 818 C CA . TRP A 1 98 ? 9.208 9.679 -9.692 1.00 90.00 98 TRP A CA 1
ATOM 819 C C . TRP A 1 98 ? 8.114 10.349 -10.533 1.00 90.00 98 TRP A C 1
ATOM 821 O O . TRP A 1 98 ? 8.187 10.315 -11.761 1.00 90.00 98 TRP A O 1
ATOM 831 N N . GLY A 1 99 ? 7.089 10.917 -9.895 1.00 89.31 99 GLY A N 1
ATOM 832 C CA . GLY A 1 99 ? 5.945 11.523 -10.569 1.00 89.31 99 GLY A CA 1
ATOM 833 C C . GLY A 1 99 ? 4.618 11.258 -9.864 1.00 89.31 99 GLY A C 1
ATOM 834 O O . GLY A 1 99 ? 4.564 10.948 -8.673 1.00 89.31 99 GLY A O 1
ATOM 835 N N . GLU A 1 100 ? 3.534 11.383 -10.616 1.00 90.31 100 GLU A N 1
ATOM 836 C CA . GLU A 1 100 ? 2.170 11.349 -10.090 1.00 90.31 100 GLU A CA 1
ATOM 837 C C . GLU A 1 100 ? 1.623 9.918 -10.063 1.00 90.31 100 GLU A C 1
ATOM 839 O O . GLU A 1 100 ? 1.749 9.171 -11.039 1.00 90.31 100 GLU A O 1
ATOM 844 N N . VAL A 1 101 ? 0.990 9.523 -8.956 1.00 89.00 101 VAL A N 1
ATOM 845 C CA . VAL A 1 101 ? 0.263 8.253 -8.899 1.00 89.00 101 VAL A CA 1
ATOM 846 C C . VAL A 1 101 ? -1.089 8.396 -9.606 1.00 89.00 101 VAL A C 1
ATOM 848 O O . VAL A 1 101 ? -2.005 9.016 -9.078 1.00 89.00 101 VAL A O 1
ATOM 851 N N . GLU A 1 102 ? -1.234 7.770 -10.779 1.00 85.44 102 GLU A N 1
ATOM 852 C CA . GLU A 1 102 ? -2.482 7.808 -11.561 1.00 85.44 102 GLU A CA 1
ATOM 853 C C . GLU A 1 102 ? -3.541 6.847 -11.011 1.00 85.44 102 GLU A C 1
ATOM 855 O O . GLU A 1 102 ? -4.737 7.127 -11.059 1.00 85.44 102 GLU A O 1
ATOM 860 N N . SER A 1 103 ? -3.120 5.664 -10.556 1.00 81.25 103 SER A N 1
ATOM 861 C CA . SER A 1 103 ? -4.044 4.632 -10.080 1.00 81.25 103 SER A CA 1
ATOM 862 C C . SER A 1 103 ? -3.357 3.554 -9.249 1.00 81.25 103 SER A C 1
ATOM 864 O O . SER A 1 103 ? -2.147 3.323 -9.340 1.00 81.25 103 SER A O 1
ATOM 866 N N . THR A 1 104 ? -4.165 2.842 -8.465 1.00 81.25 104 THR A N 1
ATOM 867 C CA . THR A 1 104 ? -3.774 1.590 -7.819 1.00 81.25 104 THR A CA 1
ATOM 868 C C . THR A 1 104 ? -4.303 0.403 -8.623 1.00 81.25 104 THR A C 1
ATOM 870 O O . THR A 1 104 ? -5.426 0.399 -9.125 1.00 81.25 104 THR A O 1
ATOM 873 N N . VAL A 1 105 ? -3.475 -0.627 -8.754 1.00 77.50 105 VAL A N 1
ATOM 874 C CA . VAL A 1 105 ? -3.835 -1.951 -9.267 1.00 77.50 105 VAL A CA 1
ATOM 875 C C . VAL A 1 105 ? -3.639 -2.977 -8.154 1.00 77.50 105 VAL A C 1
ATOM 877 O O . VAL A 1 105 ? -3.046 -2.686 -7.112 1.00 77.50 105 VAL A O 1
ATOM 880 N N . GLN A 1 106 ? -4.135 -4.201 -8.345 1.00 77.00 106 GLN A N 1
ATOM 881 C CA . GLN A 1 106 ? -3.917 -5.273 -7.376 1.00 77.00 106 GLN A CA 1
ATOM 882 C C . GLN A 1 106 ? -2.417 -5.434 -7.105 1.00 77.00 106 GLN A C 1
ATOM 884 O O . GLN A 1 106 ? -1.681 -5.833 -7.999 1.00 77.00 106 GLN A O 1
ATOM 889 N N . ASP A 1 107 ? -1.979 -5.135 -5.880 1.00 79.06 107 ASP A N 1
ATOM 890 C CA . ASP A 1 107 ? -0.581 -5.244 -5.452 1.00 79.06 107 ASP A CA 1
ATOM 891 C C . ASP A 1 107 ? 0.390 -4.333 -6.229 1.00 79.06 107 ASP A C 1
ATOM 893 O O . ASP A 1 107 ? 1.589 -4.618 -6.294 1.00 79.06 107 ASP A O 1
ATOM 897 N N . GLY A 1 108 ? -0.086 -3.242 -6.834 1.00 87.06 108 GLY A N 1
ATOM 898 C CA . GLY A 1 108 ? 0.808 -2.334 -7.541 1.00 87.06 108 GLY A CA 1
ATOM 899 C C . GLY A 1 108 ? 0.274 -0.932 -7.771 1.00 87.06 108 GLY A C 1
ATOM 900 O O . GLY A 1 108 ? -0.921 -0.678 -7.674 1.00 87.06 108 GLY A O 1
ATOM 901 N N . ILE A 1 109 ? 1.183 -0.014 -8.072 1.00 90.12 109 ILE A N 1
ATOM 902 C CA . ILE A 1 109 ? 0.872 1.400 -8.311 1.00 90.12 109 ILE A CA 1
ATOM 903 C C . ILE A 1 109 ? 1.258 1.757 -9.732 1.00 90.12 109 ILE A C 1
ATOM 905 O O . ILE A 1 109 ? 2.336 1.378 -10.189 1.00 90.12 109 ILE A O 1
ATOM 909 N N . MET A 1 110 ? 0.396 2.502 -10.416 1.00 90.81 110 MET A N 1
ATOM 910 C CA . MET A 1 110 ? 0.736 3.149 -11.673 1.00 90.81 110 MET A CA 1
ATOM 911 C C . MET A 1 110 ? 1.205 4.574 -11.413 1.00 90.81 110 MET A C 1
ATOM 913 O O . MET A 1 110 ? 0.478 5.377 -10.833 1.00 90.81 110 MET A O 1
ATOM 917 N N . VAL A 1 111 ? 2.418 4.869 -11.864 1.00 91.88 111 VAL A N 1
ATOM 918 C CA . VAL A 1 111 ? 3.056 6.175 -11.749 1.00 91.88 111 VAL A CA 1
ATOM 919 C C . VAL A 1 111 ? 3.246 6.737 -13.146 1.00 91.88 111 VAL A C 1
ATOM 921 O O . VAL A 1 111 ? 3.925 6.128 -13.977 1.00 91.88 111 VAL A O 1
ATOM 924 N N . LYS A 1 112 ? 2.6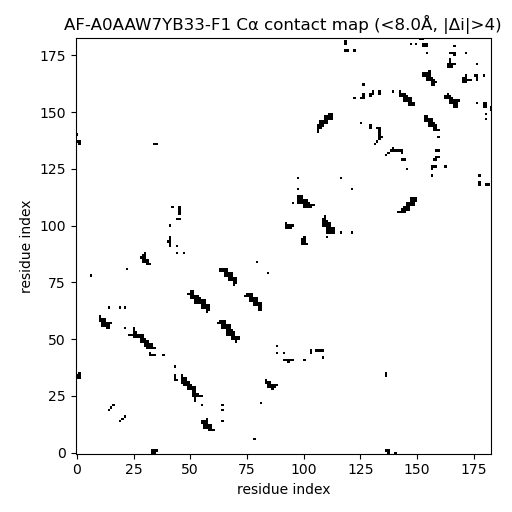79 7.913 -13.396 1.00 92.25 112 LYS A N 1
ATOM 925 C CA . LYS A 1 112 ? 3.046 8.735 -14.543 1.00 92.25 112 LYS A CA 1
ATOM 926 C C . LYS A 1 112 ? 4.400 9.360 -14.255 1.00 92.25 112 LYS A C 1
ATOM 928 O O . LYS A 1 112 ? 4.531 10.188 -13.355 1.00 92.25 112 LYS A O 1
ATOM 933 N N . VAL A 1 113 ? 5.408 8.925 -14.999 1.00 91.19 113 VAL A N 1
ATOM 934 C CA . VAL A 1 113 ? 6.790 9.361 -14.800 1.00 91.19 113 VAL A CA 1
ATOM 935 C C . VAL A 1 113 ? 6.911 10.836 -15.169 1.00 91.19 113 VAL A C 1
ATOM 937 O O . VAL A 1 113 ? 6.428 11.253 -16.222 1.00 91.19 113 VAL A O 1
ATOM 940 N N . ALA A 1 114 ? 7.550 11.620 -14.303 1.00 87.31 114 ALA A N 1
ATOM 941 C CA . ALA A 1 114 ? 7.828 13.023 -14.569 1.00 87.31 114 ALA A CA 1
ATOM 942 C C . ALA A 1 114 ? 8.814 13.185 -15.736 1.00 87.31 114 ALA A C 1
ATOM 944 O O . ALA A 1 114 ? 9.774 12.419 -15.881 1.00 87.31 114 ALA A O 1
ATOM 945 N N . ASP A 1 115 ? 8.611 14.227 -16.541 1.00 76.06 115 ASP A N 1
ATOM 946 C CA . ASP A 1 115 ? 9.533 14.561 -17.619 1.00 76.06 115 ASP A CA 1
ATOM 947 C C . ASP A 1 115 ? 10.933 14.828 -17.036 1.00 76.06 115 ASP A C 1
ATOM 949 O O . ASP A 1 115 ? 11.069 15.585 -16.073 1.00 76.06 115 ASP A O 1
ATOM 953 N N . LYS A 1 116 ? 11.976 14.264 -17.670 1.00 76.31 116 LYS A N 1
ATOM 954 C CA . LYS A 1 116 ? 13.422 14.434 -17.368 1.00 76.31 116 LYS A CA 1
ATOM 955 C C . LYS A 1 116 ? 14.054 13.470 -16.351 1.00 76.31 116 LYS A C 1
ATOM 957 O O . LYS A 1 116 ? 15.237 13.628 -16.053 1.00 76.31 116 LYS A O 1
ATOM 962 N N . LEU A 1 117 ? 13.348 12.457 -15.850 1.00 81.38 117 LEU A N 1
ATOM 963 C CA . LEU A 1 117 ? 13.995 11.404 -15.053 1.00 81.38 117 LEU A CA 1
ATOM 964 C C . LEU A 1 117 ? 14.853 10.490 -15.938 1.00 81.38 117 LEU A C 1
ATOM 966 O O . LEU A 1 117 ? 14.364 9.920 -16.912 1.00 81.38 117 LEU A O 1
ATOM 970 N N . ALA A 1 118 ? 16.131 10.335 -15.585 1.00 86.19 118 ALA A N 1
ATOM 971 C CA . ALA A 1 118 ? 17.035 9.410 -16.259 1.00 86.19 118 ALA A CA 1
ATOM 972 C C . ALA A 1 118 ? 16.573 7.954 -16.008 1.00 86.19 118 ALA A C 1
ATOM 974 O O . ALA A 1 118 ? 16.466 7.549 -14.845 1.00 86.19 118 ALA A O 1
ATOM 975 N N . PRO A 1 119 ? 16.264 7.157 -17.052 1.00 87.19 119 PRO A N 1
ATOM 976 C CA . PRO A 1 119 ? 15.651 5.836 -16.874 1.00 87.19 119 PRO A CA 1
ATOM 977 C C . PRO A 1 119 ? 16.468 4.822 -16.081 1.00 87.19 119 PRO A C 1
ATOM 979 O O . PRO A 1 119 ? 15.907 3.934 -15.447 1.00 87.19 119 PRO A O 1
ATOM 982 N N . ASP A 1 120 ? 17.790 4.923 -16.132 1.00 8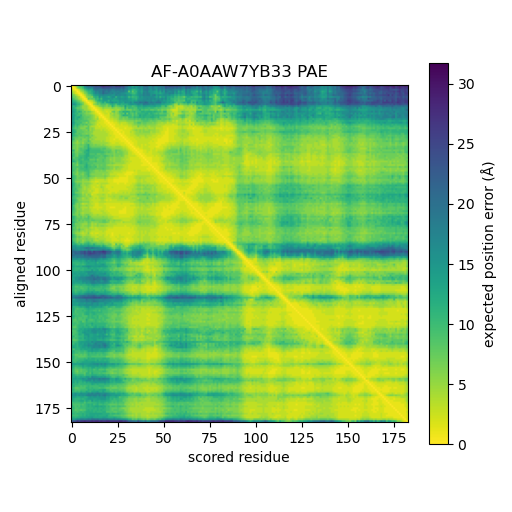5.44 120 ASP A N 1
ATOM 983 C CA . ASP A 1 120 ? 18.703 4.102 -15.348 1.00 85.44 120 ASP A CA 1
ATOM 984 C C . ASP A 1 120 ? 18.596 4.404 -13.852 1.00 85.44 120 ASP A C 1
ATOM 986 O O . ASP A 1 120 ? 18.352 3.482 -13.077 1.00 85.44 120 ASP A O 1
ATOM 990 N N . VAL A 1 121 ? 18.673 5.680 -13.471 1.00 87.81 121 VAL A N 1
ATOM 991 C CA . VAL A 1 121 ? 18.508 6.116 -12.075 1.00 87.81 121 VAL A CA 1
ATOM 992 C C . VAL A 1 121 ? 17.119 5.743 -11.559 1.00 87.81 121 VAL A C 1
ATOM 994 O O . VAL A 1 121 ? 16.984 5.186 -10.471 1.00 87.81 121 VAL A O 1
ATOM 997 N N . LEU A 1 122 ? 16.087 5.972 -12.376 1.00 91.88 122 LEU A N 1
ATOM 998 C CA . LEU A 1 122 ? 14.705 5.641 -12.041 1.00 91.88 122 LEU A CA 1
ATOM 999 C C . LEU A 1 122 ? 14.522 4.144 -11.760 1.00 91.88 122 LEU A C 1
ATOM 1001 O O . LEU A 1 122 ? 13.953 3.778 -10.734 1.00 91.88 122 LEU A O 1
ATOM 1005 N N . LEU A 1 123 ? 14.984 3.269 -12.657 1.00 93.12 123 LEU A N 1
ATOM 1006 C CA . LEU A 1 123 ? 14.809 1.825 -12.483 1.00 93.12 123 LEU A CA 1
ATOM 1007 C C . LEU A 1 123 ? 15.576 1.296 -11.271 1.00 93.12 123 LEU A C 1
ATOM 1009 O O . LEU A 1 123 ? 15.034 0.460 -10.546 1.00 93.12 123 LEU A O 1
ATOM 1013 N N . ASP A 1 124 ? 16.793 1.783 -11.035 1.00 92.12 124 ASP A N 1
ATOM 1014 C CA . ASP A 1 124 ? 17.592 1.373 -9.880 1.00 92.12 124 ASP A CA 1
ATOM 1015 C C . ASP A 1 124 ? 16.929 1.802 -8.566 1.00 92.12 124 ASP A C 1
ATOM 1017 O O . ASP A 1 124 ? 16.841 1.009 -7.625 1.00 92.12 124 ASP A O 1
ATOM 1021 N N . ASP A 1 125 ? 16.400 3.023 -8.496 1.00 92.12 125 ASP A N 1
ATOM 1022 C CA . ASP A 1 125 ? 15.720 3.516 -7.298 1.00 92.12 125 ASP A CA 1
ATOM 1023 C C . ASP A 1 125 ? 14.390 2.804 -7.045 1.00 92.12 125 ASP A C 1
ATOM 1025 O O . ASP A 1 125 ? 14.097 2.429 -5.906 1.00 92.12 125 ASP A O 1
ATOM 1029 N N . VAL A 1 126 ? 13.614 2.524 -8.095 1.00 92.88 126 VAL A N 1
ATOM 1030 C CA . VAL A 1 126 ? 12.384 1.722 -7.990 1.00 92.88 126 VAL A CA 1
ATOM 1031 C C . VAL A 1 126 ? 12.694 0.324 -7.460 1.00 92.88 126 VAL A C 1
ATOM 1033 O O . VAL A 1 126 ? 11.988 -0.172 -6.580 1.00 92.88 126 VAL A O 1
ATOM 1036 N N . VAL A 1 127 ? 13.758 -0.311 -7.958 1.00 92.88 127 VAL A N 1
ATOM 1037 C CA . VAL A 1 127 ? 14.192 -1.628 -7.477 1.00 92.88 127 VAL A CA 1
ATOM 1038 C C . VAL A 1 127 ? 14.570 -1.581 -6.001 1.00 92.88 127 VAL A C 1
ATOM 1040 O O . VAL A 1 127 ? 14.087 -2.425 -5.249 1.00 92.88 127 VAL A O 1
ATOM 1043 N N . LYS A 1 128 ? 15.368 -0.598 -5.567 1.00 91.25 128 LYS A N 1
ATOM 1044 C CA . LYS A 1 128 ? 15.779 -0.462 -4.157 1.00 91.25 128 LYS A CA 1
ATOM 1045 C C . LYS A 1 128 ? 14.586 -0.291 -3.220 1.00 91.25 128 LYS A C 1
ATOM 1047 O O . LYS A 1 128 ? 14.554 -0.899 -2.152 1.00 91.25 128 LYS A O 1
ATOM 1052 N N . VAL A 1 129 ? 13.610 0.533 -3.605 1.00 89.56 129 VAL A N 1
ATOM 1053 C CA . VAL A 1 129 ? 12.394 0.740 -2.804 1.00 89.56 129 VAL A CA 1
ATOM 1054 C C . VAL A 1 129 ? 11.606 -0.564 -2.701 1.00 89.56 129 VAL A C 1
ATOM 1056 O O . VAL A 1 129 ? 11.316 -1.022 -1.599 1.00 89.56 129 VAL A O 1
ATOM 1059 N N . LEU A 1 130 ? 11.345 -1.223 -3.833 1.00 90.38 130 LEU A N 1
ATOM 1060 C CA . LEU A 1 130 ? 10.599 -2.481 -3.855 1.00 90.38 130 LEU A CA 1
ATOM 1061 C C . LEU A 1 130 ? 11.306 -3.613 -3.102 1.00 90.38 130 LEU A C 1
ATOM 1063 O O . LEU A 1 130 ? 10.644 -4.418 -2.449 1.00 90.38 130 LEU A O 1
ATOM 1067 N N . GLU A 1 131 ? 12.634 -3.675 -3.173 1.00 90.62 131 GLU A N 1
ATOM 1068 C CA . GLU A 1 131 ? 13.455 -4.589 -2.383 1.00 90.62 131 GLU A CA 1
ATOM 1069 C C . GLU A 1 131 ? 13.278 -4.340 -0.887 1.00 90.62 131 GLU A C 1
ATOM 1071 O O . GLU A 1 131 ? 12.993 -5.269 -0.125 1.00 90.62 131 GLU A O 1
ATOM 1076 N N . LEU A 1 132 ? 13.406 -3.082 -0.462 1.00 86.19 132 LEU A N 1
ATOM 1077 C CA . LEU A 1 132 ? 13.230 -2.689 0.929 1.00 86.19 132 LEU A CA 1
ATOM 1078 C C . LEU A 1 132 ? 11.835 -3.072 1.434 1.00 86.19 132 LEU A C 1
ATOM 1080 O O . LEU A 1 132 ? 11.713 -3.644 2.519 1.00 86.19 132 LEU A O 1
ATOM 1084 N N . ASP A 1 133 ? 10.801 -2.847 0.631 1.00 83.44 133 ASP A N 1
ATOM 1085 C CA . ASP A 1 133 ? 9.425 -3.176 0.993 1.00 83.44 133 ASP A CA 1
ATOM 1086 C C . ASP A 1 133 ? 9.184 -4.680 1.073 1.00 83.44 133 ASP A C 1
ATOM 1088 O O . ASP A 1 133 ? 8.615 -5.180 2.053 1.00 83.44 133 ASP A O 1
ATOM 1092 N N . ALA A 1 134 ? 9.655 -5.419 0.068 1.00 81.81 134 ALA A N 1
ATOM 1093 C CA . ALA A 1 134 ? 9.544 -6.869 0.018 1.00 81.81 134 ALA A CA 1
ATOM 1094 C C . ALA A 1 134 ? 10.274 -7.522 1.198 1.00 81.81 134 ALA A C 1
ATOM 1096 O O . ALA A 1 134 ? 9.703 -8.392 1.860 1.00 81.81 134 ALA A O 1
ATOM 1097 N N . ILE A 1 135 ? 11.499 -7.085 1.502 1.00 83.31 135 ILE A N 1
ATOM 1098 C CA . ILE A 1 135 ? 12.352 -7.688 2.531 1.00 83.31 135 ILE A CA 1
ATOM 1099 C C . ILE A 1 135 ? 11.966 -7.190 3.925 1.00 83.31 135 ILE A C 1
ATOM 1101 O O . ILE A 1 135 ? 11.590 -7.989 4.789 1.00 83.31 135 ILE A O 1
ATOM 1105 N N . ARG A 1 136 ? 12.062 -5.878 4.172 1.00 80.75 136 ARG A N 1
ATOM 1106 C CA . ARG A 1 136 ? 11.976 -5.317 5.530 1.00 80.75 136 ARG A CA 1
ATOM 1107 C C . ARG A 1 136 ? 10.555 -5.321 6.063 1.00 80.75 136 ARG A C 1
ATOM 1109 O O . ARG A 1 136 ? 10.343 -5.678 7.222 1.00 80.75 136 ARG A O 1
ATOM 1116 N N . TYR A 1 137 ? 9.587 -4.948 5.232 1.00 81.06 137 TYR A N 1
ATOM 1117 C CA . TYR A 1 137 ? 8.211 -4.766 5.686 1.00 81.06 137 TYR A CA 1
ATOM 1118 C C . TYR A 1 137 ? 7.362 -6.009 5.444 1.00 81.06 137 TYR A C 1
ATOM 1120 O O . TYR A 1 137 ? 6.614 -6.433 6.326 1.00 81.06 137 TYR A O 1
ATOM 1128 N N . MET A 1 138 ? 7.513 -6.663 4.294 1.00 78.50 138 MET A N 1
ATOM 1129 C CA . MET A 1 138 ? 6.631 -7.770 3.918 1.00 78.50 138 MET A CA 1
ATOM 1130 C C . MET A 1 138 ? 7.225 -9.161 4.098 1.00 78.50 138 MET A C 1
ATOM 1132 O O . MET A 1 138 ? 6.463 -10.131 4.073 1.00 78.50 138 MET A O 1
ATOM 1136 N N . ARG A 1 139 ? 8.536 -9.282 4.338 1.00 82.06 139 ARG A N 1
ATOM 1137 C CA . ARG A 1 139 ? 9.247 -10.565 4.484 1.00 82.06 139 ARG A CA 1
ATOM 1138 C C . ARG A 1 139 ? 8.894 -11.557 3.364 1.00 82.06 139 ARG A C 1
ATOM 1140 O O . ARG A 1 139 ? 8.553 -12.705 3.643 1.00 82.06 139 ARG A O 1
ATOM 1147 N N . HIS A 1 140 ? 8.881 -11.084 2.119 1.00 78.38 140 HIS A N 1
ATOM 1148 C CA . HIS A 1 140 ? 8.529 -11.835 0.903 1.00 78.38 140 HIS A CA 1
ATOM 1149 C C . HIS A 1 140 ? 7.113 -12.446 0.880 1.00 78.38 140 HIS A C 1
ATOM 1151 O O . HIS A 1 140 ? 6.830 -13.337 0.085 1.00 78.38 140 HIS A O 1
ATOM 1157 N N . LYS A 1 141 ? 6.184 -11.994 1.736 1.00 77.44 141 LYS A N 1
ATOM 1158 C CA . LYS A 1 141 ? 4.815 -12.548 1.774 1.00 77.44 141 LYS A CA 1
ATOM 1159 C C . LYS A 1 141 ? 3.915 -12.085 0.630 1.00 77.44 141 LYS A C 1
ATOM 1161 O O . LYS A 1 141 ? 2.870 -12.686 0.404 1.00 77.44 141 LYS A O 1
ATOM 1166 N N . ARG A 1 142 ? 4.253 -10.972 -0.015 1.00 78.06 142 ARG A N 1
ATOM 1167 C CA . ARG A 1 142 ? 3.439 -10.307 -1.036 1.00 78.06 142 ARG A CA 1
ATOM 1168 C C . ARG A 1 142 ? 4.388 -9.590 -1.995 1.00 78.06 142 ARG A C 1
ATOM 1170 O O . ARG A 1 142 ? 5.427 -9.094 -1.563 1.00 78.06 142 ARG A O 1
ATOM 1177 N N . ARG A 1 143 ? 4.056 -9.568 -3.285 1.00 82.56 143 ARG A N 1
ATOM 1178 C CA . ARG A 1 143 ? 4.908 -9.001 -4.336 1.00 82.56 143 ARG A CA 1
ATOM 1179 C C . ARG A 1 143 ? 4.311 -7.693 -4.834 1.00 82.56 143 ARG A C 1
ATOM 1181 O O . ARG A 1 143 ? 3.334 -7.713 -5.578 1.00 82.56 143 ARG A O 1
ATOM 1188 N N . ILE A 1 144 ? 4.920 -6.578 -4.441 1.00 88.56 144 ILE A N 1
ATOM 1189 C CA . ILE A 1 144 ? 4.536 -5.253 -4.934 1.00 88.56 144 ILE A CA 1
ATOM 1190 C C . ILE A 1 144 ? 5.149 -5.027 -6.315 1.00 88.56 144 ILE A C 1
ATOM 1192 O O . ILE A 1 144 ? 6.237 -5.523 -6.628 1.00 88.56 144 ILE A O 1
ATOM 1196 N N . HIS A 1 145 ? 4.450 -4.274 -7.152 1.00 91.56 145 HIS A N 1
ATOM 1197 C CA . HIS A 1 145 ? 4.994 -3.792 -8.409 1.00 91.56 145 HIS A CA 1
ATOM 1198 C C . HIS A 1 145 ? 4.651 -2.327 -8.672 1.00 91.56 145 HIS A C 1
ATOM 1200 O O . HIS A 1 145 ? 3.620 -1.824 -8.240 1.00 91.56 145 HIS A O 1
ATOM 1206 N N . VAL A 1 146 ? 5.515 -1.659 -9.427 1.00 93.44 146 VAL A N 1
ATOM 1207 C CA . VAL A 1 146 ? 5.312 -0.289 -9.905 1.00 93.44 146 VAL A CA 1
ATOM 1208 C C . VAL A 1 146 ? 5.196 -0.338 -11.421 1.00 93.44 146 VAL A C 1
ATOM 1210 O O . VAL A 1 146 ? 6.030 -0.950 -12.086 1.00 93.44 146 VAL A O 1
ATOM 1213 N N . LEU A 1 147 ? 4.149 0.265 -11.973 1.00 94.00 147 LEU A N 1
ATOM 1214 C CA . LEU A 1 147 ? 4.003 0.499 -13.403 1.00 94.00 147 LEU A CA 1
ATOM 1215 C C . LEU A 1 147 ? 4.438 1.930 -13.693 1.00 94.00 147 LEU A C 1
ATOM 1217 O O . LEU A 1 147 ? 3.732 2.875 -13.363 1.00 94.00 147 LEU A O 1
ATOM 1221 N N . LEU A 1 148 ? 5.601 2.069 -14.311 1.00 94.06 148 LEU A N 1
ATOM 1222 C CA . LEU A 1 148 ? 6.145 3.330 -14.782 1.00 94.06 148 LEU A CA 1
ATOM 1223 C C . LEU A 1 148 ? 5.554 3.613 -16.159 1.00 94.06 148 LEU A C 1
ATOM 1225 O O . LEU A 1 148 ? 5.834 2.891 -17.121 1.00 94.06 148 LEU A O 1
ATOM 1229 N N . ARG A 1 149 ? 4.702 4.629 -16.242 1.00 92.25 149 ARG A N 1
ATOM 1230 C CA . ARG A 1 149 ? 4.046 5.053 -17.473 1.00 92.25 149 ARG A CA 1
ATOM 1231 C C . ARG A 1 149 ? 4.733 6.289 -18.036 1.00 92.25 149 ARG A C 1
ATOM 1233 O O . ARG A 1 149 ? 4.839 7.307 -17.357 1.00 92.25 149 ARG A O 1
ATOM 1240 N N . THR A 1 150 ? 5.107 6.214 -19.305 1.00 90.62 150 THR A N 1
ATOM 1241 C CA . THR A 1 150 ? 5.457 7.369 -20.140 1.00 90.62 150 THR A CA 1
ATOM 1242 C C . THR A 1 150 ? 4.343 7.593 -21.175 1.00 90.62 150 THR A C 1
ATOM 1244 O O . THR A 1 150 ? 3.410 6.784 -21.268 1.00 90.62 150 THR A O 1
ATOM 1247 N N . PRO A 1 151 ? 4.396 8.658 -21.995 1.00 88.38 151 PRO A N 1
ATOM 1248 C CA . PRO A 1 151 ? 3.433 8.845 -23.082 1.00 88.38 151 PRO A CA 1
ATOM 1249 C C . PRO A 1 151 ? 3.384 7.690 -24.094 1.00 88.38 151 PRO A C 1
ATOM 1251 O O . PRO A 1 151 ? 2.367 7.511 -24.761 1.00 88.38 151 PRO A O 1
ATOM 1254 N N . LYS A 1 152 ? 4.464 6.909 -24.223 1.00 87.25 152 LYS A N 1
ATOM 1255 C CA . LYS A 1 152 ? 4.611 5.881 -25.264 1.00 87.25 152 LYS A CA 1
ATOM 1256 C C . LYS A 1 152 ? 4.802 4.470 -24.732 1.00 87.25 152 LYS A C 1
ATOM 1258 O O . LYS A 1 152 ? 4.672 3.533 -25.515 1.00 87.25 152 LYS A O 1
ATOM 1263 N N . SER A 1 153 ? 5.100 4.283 -23.447 1.00 90.88 153 SER A N 1
ATOM 1264 C CA . SER A 1 153 ? 5.337 2.953 -22.891 1.00 90.88 153 SER A CA 1
ATOM 1265 C C . SER A 1 153 ? 4.830 2.790 -21.462 1.00 90.88 153 SER A C 1
ATOM 1267 O O . SER A 1 153 ? 4.569 3.749 -20.737 1.00 90.88 153 SER A O 1
ATOM 1269 N N . VAL A 1 154 ? 4.676 1.524 -21.068 1.00 92.62 154 VAL A N 1
ATOM 1270 C CA . VAL A 1 154 ? 4.430 1.133 -19.681 1.00 92.62 154 VAL A CA 1
ATOM 1271 C C . VAL A 1 154 ? 5.417 0.038 -19.308 1.00 92.62 154 VAL A C 1
ATOM 1273 O O . VAL A 1 154 ? 5.408 -1.053 -19.895 1.00 92.62 154 VAL A O 1
ATOM 1276 N N . VAL A 1 155 ? 6.246 0.328 -18.309 1.00 95.00 155 VAL A N 1
ATOM 1277 C CA . VAL A 1 155 ? 7.236 -0.593 -17.753 1.00 95.00 155 VAL A CA 1
ATOM 1278 C C . VAL A 1 155 ? 6.811 -0.996 -16.352 1.00 95.00 155 VAL A C 1
ATOM 1280 O O . VAL A 1 155 ? 6.778 -0.188 -15.432 1.00 95.00 155 VAL A O 1
ATOM 1283 N N . ARG A 1 156 ? 6.498 -2.275 -16.171 1.00 95.44 156 ARG A N 1
ATOM 1284 C CA . ARG A 1 156 ? 6.242 -2.857 -14.857 1.00 95.44 156 ARG A CA 1
ATOM 1285 C C . ARG A 1 156 ? 7.555 -3.329 -14.250 1.00 95.44 156 ARG A C 1
ATOM 1287 O O . ARG A 1 156 ? 8.202 -4.216 -14.803 1.00 95.44 156 ARG A O 1
ATOM 1294 N N . VAL A 1 157 ? 7.881 -2.796 -13.083 1.00 95.25 157 VAL A N 1
ATOM 1295 C CA . VAL A 1 157 ? 8.993 -3.223 -12.233 1.00 95.25 157 VAL A CA 1
ATOM 1296 C C . VAL A 1 157 ? 8.428 -3.933 -11.017 1.00 95.25 157 VAL A C 1
ATOM 1298 O O . VAL A 1 157 ? 7.397 -3.548 -10.468 1.00 95.25 157 VAL A O 1
ATOM 1301 N N . SER A 1 158 ? 9.073 -5.010 -10.603 1.00 92.75 158 SER A N 1
ATOM 1302 C CA . SER A 1 158 ? 8.649 -5.790 -9.446 1.00 92.75 158 SER A CA 1
ATOM 1303 C C . SER A 1 158 ? 9.840 -6.475 -8.804 1.00 92.75 158 SER A C 1
ATOM 1305 O O . SER A 1 158 ? 10.830 -6.744 -9.484 1.00 92.75 158 SER A O 1
ATOM 1307 N N . TYR A 1 159 ? 9.722 -6.774 -7.515 1.00 90.25 159 TYR A N 1
ATOM 1308 C CA . TYR A 1 159 ? 10.785 -7.415 -6.754 1.00 90.25 159 TYR A CA 1
ATOM 1309 C C . TYR A 1 159 ? 10.219 -8.563 -5.917 1.00 90.25 159 TYR A C 1
ATOM 1311 O O . TYR A 1 159 ? 9.183 -8.419 -5.268 1.00 90.25 159 TYR A O 1
ATOM 1319 N N . ASP A 1 160 ? 10.901 -9.705 -5.950 1.00 80.75 160 ASP A N 1
ATOM 1320 C CA . ASP A 1 160 ? 10.663 -10.824 -5.032 1.00 80.75 160 ASP A CA 1
ATOM 1321 C C . ASP A 1 160 ? 11.985 -11.258 -4.387 1.00 80.75 160 ASP A C 1
ATOM 1323 O O . ASP A 1 160 ? 12.292 -10.846 -3.271 1.00 80.75 160 ASP A O 1
ATOM 1327 N N . ARG A 1 161 ? 12.799 -12.025 -5.121 1.00 84.62 161 ARG A N 1
ATOM 1328 C CA . ARG A 1 161 ? 14.203 -12.328 -4.777 1.00 84.62 161 ARG A CA 1
ATOM 1329 C C . ARG A 1 161 ? 15.204 -11.600 -5.668 1.00 84.62 161 ARG A C 1
ATOM 1331 O O . ARG A 1 161 ? 16.369 -11.482 -5.320 1.00 84.62 161 ARG A O 1
ATOM 1338 N N . GLN A 1 162 ? 14.747 -11.191 -6.846 1.00 89.88 162 GLN A N 1
ATOM 1339 C CA . GLN A 1 162 ? 15.515 -10.453 -7.834 1.00 89.88 162 GLN A CA 1
ATOM 1340 C C . GLN A 1 162 ? 14.583 -9.494 -8.587 1.00 89.88 162 GLN A C 1
ATOM 1342 O O . GLN A 1 162 ? 13.367 -9.739 -8.622 1.00 89.88 162 GLN A O 1
ATOM 1347 N N . PRO A 1 163 ? 15.127 -8.437 -9.209 1.00 92.38 163 PRO A N 1
ATOM 1348 C CA . PRO A 1 163 ? 14.350 -7.528 -10.037 1.00 92.38 163 PRO A CA 1
ATOM 1349 C C . PRO A 1 163 ? 13.746 -8.235 -11.253 1.00 92.38 163 PRO A C 1
ATOM 1351 O O . PRO A 1 163 ? 14.410 -9.005 -11.949 1.00 92.38 163 PRO A O 1
ATOM 1354 N N . GLU A 1 164 ? 12.485 -7.935 -11.543 1.00 95.12 164 GLU A N 1
ATOM 1355 C CA . GLU A 1 164 ? 11.802 -8.385 -12.750 1.00 95.12 164 GLU A CA 1
ATOM 1356 C C . GLU A 1 164 ? 11.150 -7.212 -13.479 1.00 95.12 164 GLU A C 1
ATOM 1358 O O . GLU A 1 164 ? 10.367 -6.456 -12.890 1.00 95.12 164 GLU A O 1
ATOM 1363 N N . TYR A 1 165 ? 11.415 -7.132 -14.785 1.00 95.81 165 TYR A N 1
ATOM 1364 C CA . TYR A 1 165 ? 10.913 -6.089 -15.672 1.00 95.81 165 TYR A CA 1
ATOM 1365 C C . TYR A 1 165 ? 9.952 -6.672 -16.706 1.00 95.81 165 TYR A C 1
ATOM 1367 O O . TYR A 1 165 ? 10.183 -7.747 -17.276 1.00 95.81 165 TYR A O 1
ATOM 1375 N N . ARG A 1 166 ? 8.867 -5.946 -16.977 1.00 95.19 166 ARG A N 1
ATOM 1376 C CA . ARG A 1 166 ? 7.987 -6.220 -18.111 1.00 95.19 166 ARG A CA 1
ATOM 1377 C C . ARG A 1 166 ? 7.653 -4.945 -18.867 1.00 95.19 166 ARG A C 1
ATOM 1379 O O . ARG A 1 166 ? 7.229 -3.973 -18.255 1.00 95.19 166 ARG A O 1
ATOM 1386 N N . VAL A 1 167 ? 7.754 -4.986 -20.188 1.00 93.69 167 VAL A N 1
ATOM 1387 C CA . VAL A 1 167 ? 7.333 -3.909 -21.094 1.00 93.69 167 VAL A CA 1
ATOM 1388 C C . VAL A 1 167 ? 6.086 -4.396 -21.829 1.00 93.69 167 VAL A C 1
ATOM 1390 O O . VAL A 1 167 ? 6.105 -5.480 -22.411 1.00 93.69 167 VAL A O 1
ATOM 1393 N N . PHE A 1 168 ? 4.971 -3.663 -21.739 1.00 87.25 168 PHE A N 1
ATOM 1394 C CA . PHE A 1 168 ? 3.665 -4.097 -22.280 1.00 87.25 168 PHE A CA 1
ATOM 1395 C C . PHE A 1 168 ? 3.297 -5.546 -21.902 1.00 87.25 168 PHE A C 1
ATOM 1397 O O . PHE A 1 168 ? 2.910 -6.359 -22.740 1.00 87.25 168 PHE A O 1
ATOM 1404 N N . ALA A 1 169 ? 3.485 -5.888 -20.623 1.00 85.31 169 ALA A N 1
ATOM 1405 C CA . ALA A 1 169 ? 3.273 -7.221 -20.048 1.00 85.31 169 ALA A CA 1
ATOM 1406 C C . ALA A 1 169 ? 4.195 -8.356 -20.552 1.00 85.31 169 ALA A C 1
ATOM 1408 O O . ALA A 1 169 ? 4.123 -9.461 -20.004 1.00 85.31 169 ALA A O 1
ATOM 1409 N N . LYS A 1 170 ? 5.113 -8.103 -21.493 1.00 93.06 170 LYS A N 1
ATOM 1410 C CA . LYS A 1 170 ? 6.147 -9.062 -21.915 1.00 93.06 170 LYS A CA 1
ATOM 1411 C C . LYS A 1 170 ? 7.383 -8.937 -21.037 1.00 93.06 170 LYS A C 1
ATOM 1413 O O . LYS A 1 170 ? 7.773 -7.828 -20.688 1.00 93.06 170 LYS A O 1
ATOM 1418 N N . ARG A 1 171 ? 7.995 -10.066 -20.668 1.00 94.75 171 ARG A N 1
ATOM 1419 C CA . ARG A 1 171 ? 9.259 -10.073 -19.916 1.00 94.75 171 ARG A CA 1
ATOM 1420 C C . ARG A 1 171 ? 10.327 -9.335 -20.719 1.00 94.75 171 ARG A C 1
ATOM 1422 O O . ARG A 1 171 ? 10.439 -9.563 -21.917 1.00 94.75 171 ARG A O 1
ATOM 1429 N N . ALA A 1 172 ? 11.077 -8.484 -20.036 1.00 95.00 172 ALA A N 1
ATOM 1430 C CA . ALA A 1 172 ? 12.125 -7.673 -20.625 1.00 95.00 172 ALA A CA 1
ATOM 1431 C C . ALA A 1 172 ? 13.399 -7.767 -19.780 1.00 95.00 172 ALA A C 1
ATOM 1433 O O . ALA A 1 172 ? 13.353 -7.983 -18.564 1.00 95.00 172 ALA A O 1
ATOM 1434 N N . SER A 1 173 ? 14.537 -7.605 -20.436 1.00 95.19 173 SER A N 1
ATOM 1435 C CA . SER A 1 173 ? 15.817 -7.308 -19.806 1.00 95.19 173 SER A CA 1
ATOM 1436 C C . SER A 1 173 ? 15.832 -5.881 -19.247 1.00 95.19 173 SER A C 1
ATOM 1438 O O . SER A 1 173 ? 15.015 -5.035 -19.618 1.00 95.19 173 SER A O 1
ATOM 1440 N N . LEU A 1 174 ? 16.808 -5.588 -18.383 1.00 93.38 174 LEU A N 1
ATOM 1441 C CA . LEU A 1 174 ? 17.044 -4.228 -17.894 1.00 93.38 174 LEU A CA 1
ATOM 1442 C C . LEU A 1 174 ? 17.270 -3.238 -19.052 1.00 93.38 174 LEU A C 1
ATOM 1444 O O . LEU A 1 174 ? 16.748 -2.129 -19.017 1.00 93.38 174 LEU A O 1
ATOM 1448 N N . SER A 1 175 ? 18.011 -3.640 -20.090 1.00 93.12 175 SER A N 1
ATOM 1449 C CA . SER A 1 175 ? 18.284 -2.785 -21.252 1.00 93.12 175 SER A CA 1
ATOM 1450 C C . SER A 1 175 ? 17.011 -2.449 -22.032 1.00 93.12 175 SER A C 1
ATOM 1452 O O . SER A 1 175 ? 16.788 -1.292 -22.374 1.00 93.12 175 SER A O 1
ATOM 1454 N N . GLU A 1 176 ? 16.149 -3.439 -22.276 1.00 93.88 176 GLU A N 1
ATOM 1455 C CA . GLU A 1 176 ? 14.868 -3.232 -22.969 1.00 93.88 176 GLU A CA 1
ATOM 1456 C C . GLU A 1 176 ? 13.915 -2.353 -22.148 1.00 93.88 176 GLU A C 1
ATOM 1458 O O . GLU A 1 176 ? 13.238 -1.487 -22.699 1.00 93.88 176 GLU A O 1
ATOM 1463 N N . ALA A 1 177 ? 13.894 -2.526 -20.823 1.00 93.62 177 ALA A N 1
ATOM 1464 C CA . ALA A 1 177 ? 13.125 -1.674 -19.919 1.00 93.62 177 ALA A CA 1
ATOM 1465 C C . ALA A 1 177 ? 13.624 -0.218 -19.936 1.00 93.62 177 ALA A C 1
ATOM 1467 O O . ALA A 1 177 ? 12.810 0.701 -20.030 1.00 93.62 177 ALA A O 1
ATOM 1468 N N . LYS A 1 178 ? 14.949 -0.002 -19.910 1.00 92.94 178 LYS A N 1
ATOM 1469 C CA . LYS A 1 178 ? 15.561 1.333 -20.045 1.00 92.94 178 LYS A CA 1
ATOM 1470 C C . LYS A 1 178 ? 15.163 1.985 -21.363 1.00 92.94 178 LYS A C 1
ATOM 1472 O O . LYS A 1 178 ? 14.679 3.111 -21.364 1.00 92.94 178 LYS A O 1
ATOM 1477 N N . GLN A 1 179 ? 15.303 1.259 -22.470 1.00 91.69 179 GLN A N 1
ATOM 1478 C CA . GLN A 1 179 ? 14.966 1.775 -23.794 1.00 91.69 179 GLN A CA 1
ATOM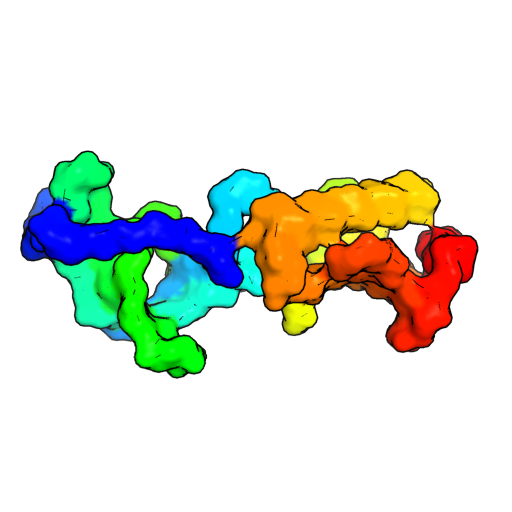 1479 C C . GLN A 1 179 ? 13.483 2.150 -23.898 1.00 91.69 179 GLN A C 1
ATOM 1481 O O . GLN A 1 179 ? 13.155 3.191 -24.458 1.00 91.69 179 GLN A O 1
ATOM 1486 N N . ALA A 1 180 ? 12.587 1.349 -23.317 1.00 90.88 180 ALA A N 1
ATOM 1487 C CA . ALA A 1 180 ? 11.159 1.647 -23.302 1.00 90.88 180 ALA A CA 1
ATOM 1488 C C . ALA A 1 180 ? 10.826 2.948 -22.551 1.00 90.88 180 ALA A C 1
ATOM 1490 O O . ALA A 1 180 ? 9.908 3.653 -22.957 1.00 90.88 180 ALA A O 1
ATOM 1491 N N . LEU A 1 181 ? 11.561 3.284 -21.487 1.00 89.81 181 LEU A N 1
ATOM 1492 C CA . LEU A 1 181 ? 11.366 4.523 -20.723 1.00 89.81 181 LEU A CA 1
ATOM 1493 C C . LEU A 1 181 ? 11.967 5.767 -21.397 1.00 89.81 181 LEU A C 1
ATOM 1495 O O . LEU A 1 181 ? 11.549 6.876 -21.085 1.00 89.81 181 LEU A O 1
ATOM 1499 N N . MET A 1 182 ? 12.942 5.598 -22.296 1.00 84.31 182 MET A N 1
ATOM 1500 C CA . MET A 1 182 ? 13.546 6.706 -23.055 1.00 84.31 182 MET A CA 1
ATOM 1501 C C . MET A 1 182 ? 12.686 7.171 -24.235 1.00 84.31 182 MET A C 1
ATOM 1503 O O . MET A 1 182 ? 12.888 8.280 -24.729 1.00 84.31 182 MET A O 1
ATOM 1507 N N . MET A 1 183 ? 11.810 6.297 -24.738 1.00 61.78 183 MET A N 1
ATOM 1508 C CA . MET A 1 183 ? 11.039 6.526 -25.962 1.00 61.78 183 MET A CA 1
ATOM 1509 C C . MET A 1 183 ? 9.780 7.333 -25.709 1.00 61.78 183 MET A C 1
ATOM 1511 O O . MET A 1 183 ? 9.559 8.244 -26.545 1.00 61.78 183 MET A O 1
#

Nearest PDB structures (foldseek):
  7qfz-assembly4_G  TM=5.311E-01  e=4.722E-01  Escherichia fergusonii ATCC 35469
  8qlx-assembly1_A  TM=8.022E-01  e=5.779E+00  Pyricularia grisea
  8qnu-assembly1_A  TM=3.075E-01  e=7.976E-01  Metarhizium robertsii
  8qlw-assembly1_A-2  TM=3.107E-01  e=8.454E-01  Purpureocillium lilacinum
  8qlu-assembly1_A-2  TM=2.976E-01  e=1.428E+00  Aspergillus fumigatus

Solvent-accessible surface area (backbone atoms only — not comparable to full-atom values): 10578 Å² total; per-residue (Å²): 129,59,83,68,81,78,80,62,74,89,52,54,40,84,54,55,54,93,83,55,66,71,93,71,58,73,72,35,65,35,33,34,60,71,61,64,90,86,51,56,71,62,59,39,68,77,29,62,42,66,30,33,30,69,45,68,29,25,31,68,89,78,72,40,52,31,34,34,26,38,26,79,91,78,72,44,74,48,75,48,51,54,91,59,54,37,78,72,75,88,81,70,72,32,67,44,102,61,27,43,45,77,47,80,52,94,54,28,40,32,29,42,50,45,91,88,67,55,44,66,64,52,52,54,51,52,47,52,53,39,43,47,44,18,53,77,61,41,64,62,74,54,63,52,33,42,32,45,28,54,101,76,35,46,37,36,41,34,27,74,96,56,82,45,42,21,47,81,85,39,83,38,53,72,68,56,48,35,53,48,67,74,96

Foldseek 3Di:
DQPDPQPDCPQWAADPCVVAPAPDDAQAKKWFFPWDPPQDLLLSVLRIFIWGFHDWTARPVVRFIKTFTQRPVVRDTGIDTRVRIDNDPPPPQDADPQATFPDDDNQETEGAGDPPDQLVVVLVVQAVSQVCCCVVIVVLVGKHWYWYDYPQWTWIWIDRPDIWIDTVNHTDDSVVSNVRVVD

Mean predicted aligned error: 7.47 Å

Sequence (183 aa):
MIKRPLIIPRNLLPLNVDTYPPKFANNTNVYFYDCHQAQPAWLQQLFTVWGIVRDVAFDDDMKEVVYQLYLPKERRSIYVYEKELVSDCRDNQSECPWGEVESTVQDGIMVKVADKLAPDVLLDDVVKVLELDAIRYMRHKRRIHVLLRTPKSVVRVSYDRQPEYRVFAKRASLSEAKQALMM

Organism: NCBI:txid875932

Radius of gyration: 19.86 Å; Cα contacts (8 Å, |Δi|>4): 335; chains: 1; bounding box: 41×27×55 Å